Protein AF-A0A1F4XLY4-F1 (afdb_monomer)

Sequence (286 aa):
MEGIGTPSGAPQVPETQEEKIAKITTQLKTYAEQHKLRGLEGRIQRGLDPAAMLAVKETRDKLDKVAAILGADMKDVESVTDQLHVGAIWALADKLAAGTDPNIQTWIVAAEVTTFGKEKETDLSDQEFLKDLKRIDSLLTDAVQDPNGFATRARENLITSSKEQFELDDDVPVSGLDSGFLAMAVNGHKAGIVKDKAGLLFVGANELNYESLGLRAEVKEDRGRQVTFYVDEEGNDVVKKLYPGFAIVLNGDLEVAKKLARSGMRKAESDRLFRGVSGASQIKEE

pLDDT: mean 87.51, std 14.43, range [35.88, 98.31]

Organism: NCBI:txid1817815

Mean predicted aligned error: 8.11 Å

Foldseek 3Di:
DDDDDDDDDDPDDDQDLVRVLVVLLVLQVVLCVVLVLPPSSQCLFFPDALSSLCSDPLSVVLLVLLLVVLVHDVVVLNVVVSCVSVPVLLVCLVVLQVLNHSSNLSNLLRRCLRPPPDPDRGTDDSVRRVVSVVSSSVSSVVCSVPVPVSSVVSLVCLQVVLVVQWDADVNATEGQDPCNSNSCSSNSQQKHWYAYPVLKIKIFHNFWDPVLLVFDWDWDDDPNDTWIFTADPVRDGQWTDPDRGIIIGDVNDVVSRVSRRVRRRVVVVVVVVVVVVVVVPPPDDD

Solvent-accessible surface area (backbone atoms only — not comparable to full-atom values): 15455 Å² total; per-residue (Å²): 139,80,84,83,78,77,82,78,78,75,82,77,77,80,80,48,72,68,57,50,51,52,51,48,41,51,32,21,44,54,40,19,64,77,70,69,42,82,71,47,50,55,29,59,33,66,44,55,47,52,62,45,33,62,30,31,64,80,50,25,64,37,49,54,54,29,21,59,73,59,68,24,53,69,71,55,32,48,52,53,40,52,38,50,73,76,63,47,45,36,76,42,5,62,54,51,41,64,53,72,50,35,33,52,31,44,48,41,39,39,47,35,43,48,54,65,89,58,90,71,92,58,82,38,51,72,68,54,29,56,51,49,51,52,52,38,52,49,47,44,49,53,29,55,76,37,41,70,64,39,35,52,50,28,48,52,49,52,52,56,61,19,58,77,40,44,48,74,58,100,81,43,40,38,14,76,39,95,61,20,66,57,28,39,11,40,71,47,35,41,30,28,37,31,39,49,95,88,47,37,34,37,30,39,24,65,42,48,47,67,73,80,71,77,49,51,80,46,80,41,82,54,95,92,40,82,36,46,31,29,20,52,98,89,64,50,71,38,34,40,47,79,49,71,20,33,36,36,28,64,73,46,51,60,66,63,44,47,54,36,22,52,38,9,37,53,49,55,52,52,55,51,53,55,57,55,54,63,69,63,72,79,80,84,89,132

Radius of gyration: 23.01 Å; Cα contacts (8 Å, |Δi|>4): 434; chains: 1; bounding box: 51×54×92 Å

Structure (mmCIF, N/CA/C/O backbone):
data_AF-A0A1F4XLY4-F1
#
_entry.id   AF-A0A1F4XLY4-F1
#
loop_
_atom_site.group_PDB
_atom_site.id
_atom_site.type_symbol
_atom_site.label_atom_id
_atom_site.label_alt_id
_atom_site.label_comp_id
_atom_site.label_asym_id
_atom_site.label_entity_id
_atom_site.label_seq_id
_atom_site.pdbx_PDB_ins_code
_atom_site.Cartn_x
_atom_site.Cartn_y
_atom_site.Cartn_z
_atom_site.occupancy
_atom_site.B_iso_or_equiv
_atom_site.auth_seq_id
_atom_site.auth_comp_id
_atom_site.auth_asym_id
_atom_site.auth_atom_id
_atom_site.pdbx_PDB_model_num
ATOM 1 N N . MET A 1 1 ? 18.971 11.433 -61.490 1.00 40.38 1 MET A N 1
ATOM 2 C CA . MET A 1 1 ? 19.276 10.896 -60.149 1.00 40.38 1 MET A CA 1
ATOM 3 C C . MET A 1 1 ? 19.590 12.088 -59.271 1.00 40.38 1 MET A C 1
ATOM 5 O O . MET A 1 1 ? 20.705 12.584 -59.313 1.00 40.38 1 MET A O 1
ATOM 9 N N . GLU A 1 2 ? 18.581 12.610 -58.583 1.00 37.62 2 GLU A N 1
ATOM 10 C CA . GLU A 1 2 ? 18.752 13.685 -57.605 1.00 37.62 2 GLU A CA 1
ATOM 11 C C . GLU A 1 2 ? 18.825 13.041 -56.221 1.00 37.62 2 GLU A C 1
ATOM 13 O O . GLU A 1 2 ? 17.978 12.222 -55.860 1.00 37.62 2 GLU A O 1
ATOM 18 N N . GLY A 1 3 ? 19.905 13.335 -55.498 1.00 39.12 3 GLY A N 1
ATOM 19 C CA . GLY A 1 3 ? 20.155 12.814 -54.163 1.00 39.12 3 GLY A CA 1
ATOM 20 C C . GLY A 1 3 ? 19.229 13.476 -53.153 1.00 39.12 3 GLY A C 1
ATOM 21 O O . GLY A 1 3 ? 19.262 14.690 -52.969 1.00 39.12 3 GLY A O 1
ATOM 22 N N . ILE A 1 4 ? 18.418 12.662 -52.485 1.00 43.16 4 ILE A N 1
ATOM 23 C CA . ILE A 1 4 ? 17.601 13.075 -51.348 1.00 43.16 4 ILE A CA 1
ATOM 24 C C . ILE A 1 4 ? 18.539 13.183 -50.142 1.00 43.16 4 ILE A C 1
ATOM 26 O O . ILE A 1 4 ? 18.936 12.177 -49.557 1.00 43.16 4 ILE A O 1
ATOM 30 N N . GLY A 1 5 ? 18.933 14.409 -49.800 1.00 42.53 5 GLY A N 1
ATOM 31 C CA . GLY A 1 5 ? 19.603 14.706 -48.539 1.00 42.53 5 GLY A CA 1
ATOM 32 C C . GLY A 1 5 ? 18.605 14.600 -47.389 1.00 42.53 5 GLY A C 1
ATOM 33 O O . GLY A 1 5 ? 17.659 15.379 -47.304 1.00 42.53 5 GLY A O 1
ATOM 34 N N . THR A 1 6 ? 18.801 13.629 -46.504 1.00 44.88 6 THR A N 1
ATOM 35 C CA . THR A 1 6 ? 18.104 13.547 -45.214 1.00 44.88 6 THR A CA 1
ATOM 36 C C . THR A 1 6 ? 18.464 14.752 -44.337 1.00 44.88 6 THR A C 1
ATOM 38 O O . THR A 1 6 ? 19.653 15.068 -44.229 1.00 44.88 6 THR A O 1
ATOM 41 N N . PRO A 1 7 ? 17.499 15.413 -43.669 1.00 48.94 7 PRO A N 1
ATOM 42 C CA . PRO A 1 7 ? 17.815 16.483 -42.737 1.00 48.94 7 PRO A CA 1
ATOM 43 C C . PRO A 1 7 ? 18.494 15.900 -41.493 1.00 48.94 7 PRO A C 1
ATOM 45 O O . PRO A 1 7 ? 17.959 15.023 -40.815 1.00 48.94 7 PRO A O 1
ATOM 48 N N . SER A 1 8 ? 19.695 16.407 -41.218 1.00 47.75 8 SER A N 1
ATOM 49 C CA . SER A 1 8 ? 20.434 16.207 -39.975 1.00 47.75 8 SER A CA 1
ATOM 50 C C . SER A 1 8 ? 19.557 16.631 -38.796 1.00 47.75 8 SER A C 1
ATOM 52 O O . SER A 1 8 ? 19.205 17.805 -38.681 1.00 47.75 8 SER A O 1
ATOM 54 N N . GLY A 1 9 ? 19.202 15.685 -37.924 1.00 47.66 9 GLY A N 1
ATOM 55 C CA . GLY A 1 9 ? 18.529 15.985 -36.664 1.00 47.66 9 GLY A CA 1
ATOM 56 C C . GLY A 1 9 ? 19.398 16.926 -35.835 1.00 47.66 9 GLY A C 1
ATOM 57 O O . GLY A 1 9 ? 20.565 16.630 -35.577 1.00 47.66 9 GLY A O 1
ATOM 58 N N . ALA A 1 10 ? 18.852 18.083 -35.465 1.00 46.28 10 ALA A N 1
ATOM 59 C CA . ALA A 1 10 ? 19.513 18.989 -34.539 1.00 46.28 10 ALA A CA 1
ATOM 60 C C . ALA A 1 10 ? 19.791 18.249 -33.214 1.00 46.28 10 ALA A C 1
ATOM 62 O O . ALA A 1 10 ? 18.925 17.492 -32.760 1.00 46.28 10 ALA A O 1
ATOM 63 N N . PRO A 1 11 ? 20.967 18.437 -32.587 1.00 50.06 11 PRO A N 1
ATOM 64 C CA . PRO A 1 11 ? 21.234 17.865 -31.275 1.00 50.06 11 PRO A CA 1
ATOM 65 C C . PRO A 1 11 ? 20.190 18.390 -30.284 1.00 50.06 11 PRO A C 1
ATOM 67 O O . PRO A 1 11 ? 20.048 19.600 -30.107 1.00 50.06 11 PRO A O 1
ATOM 70 N N . GLN A 1 12 ? 19.429 17.481 -29.671 1.00 55.72 12 GLN A N 1
ATOM 71 C CA . GLN A 1 12 ? 18.502 17.837 -28.600 1.00 55.72 12 GLN A CA 1
ATOM 72 C C . GLN A 1 12 ? 19.315 18.409 -27.437 1.00 55.72 12 GLN A C 1
ATOM 74 O O . GLN A 1 12 ? 20.225 17.754 -26.927 1.00 55.72 12 GLN A O 1
ATOM 79 N N . VAL A 1 13 ? 19.007 19.646 -27.048 1.00 64.62 13 VAL A N 1
ATOM 80 C CA . VAL A 1 13 ? 19.558 20.250 -25.833 1.00 64.62 13 VAL A CA 1
ATOM 81 C C . VAL A 1 13 ? 19.139 19.364 -24.650 1.00 64.62 13 VAL A C 1
ATOM 83 O O . VAL A 1 13 ? 17.964 18.994 -24.584 1.00 64.62 13 VAL A O 1
ATOM 86 N N . PRO A 1 14 ? 20.061 18.977 -23.747 1.00 73.88 14 PRO A N 1
ATOM 87 C CA . PRO A 1 14 ? 19.705 18.171 -22.587 1.00 73.88 14 PRO A CA 1
ATOM 88 C C . PRO A 1 14 ? 18.685 18.916 -21.720 1.00 73.88 14 PRO A C 1
ATOM 90 O O . PRO A 1 14 ? 18.897 20.083 -21.399 1.00 73.88 14 PRO A O 1
ATOM 93 N N . GLU A 1 15 ? 17.610 18.231 -21.333 1.00 84.50 15 GLU A N 1
ATOM 94 C CA . GLU A 1 15 ? 16.613 18.740 -20.383 1.00 84.50 15 GLU A CA 1
ATOM 95 C C . GLU A 1 15 ? 17.295 19.136 -19.062 1.00 84.50 15 GLU A C 1
ATOM 97 O O . GLU A 1 15 ? 18.113 18.384 -18.514 1.00 84.50 15 GLU A O 1
ATOM 102 N N . THR A 1 16 ? 16.974 20.322 -18.547 1.00 90.31 16 THR A N 1
ATOM 103 C CA . THR A 1 16 ? 17.463 20.785 -17.243 1.00 90.31 16 THR A CA 1
ATOM 104 C C . THR A 1 16 ? 16.792 20.025 -16.092 1.00 90.31 16 THR A C 1
ATOM 106 O O . THR A 1 16 ? 15.756 19.380 -16.255 1.00 90.31 16 THR A O 1
ATOM 109 N N . GLN A 1 17 ? 17.369 20.093 -14.886 1.00 89.56 17 GLN A N 1
ATOM 110 C CA . GLN A 1 17 ? 16.777 19.449 -13.703 1.00 89.56 17 GLN A CA 1
ATOM 111 C C . GLN A 1 17 ? 15.376 19.994 -13.393 1.00 89.56 17 GLN A C 1
ATOM 113 O O . GLN A 1 17 ? 14.462 19.215 -13.126 1.00 89.56 17 GLN A O 1
ATOM 118 N N . GLU A 1 18 ? 15.207 21.315 -13.476 1.00 90.38 18 GLU A N 1
ATOM 119 C CA . GLU A 1 18 ? 13.932 21.991 -13.224 1.00 90.38 18 GLU A CA 1
ATOM 120 C C . GLU A 1 18 ? 12.868 21.584 -14.250 1.00 90.38 18 GLU A C 1
ATOM 122 O O . GLU A 1 18 ? 11.754 21.228 -13.867 1.00 90.38 18 GLU A O 1
ATOM 127 N N . GLU A 1 19 ? 13.217 21.552 -15.541 1.00 92.50 19 GLU A N 1
ATOM 128 C CA . GLU A 1 19 ? 12.307 21.102 -16.603 1.00 92.50 19 GLU A CA 1
ATOM 129 C C . GLU A 1 19 ? 11.869 19.651 -16.384 1.00 92.50 19 GLU A C 1
ATOM 131 O O . GLU A 1 19 ? 10.676 19.345 -16.463 1.00 92.50 19 GLU A O 1
ATOM 136 N N . LYS A 1 20 ? 12.808 18.772 -16.015 1.00 92.94 20 LYS A N 1
ATOM 137 C CA . LYS A 1 20 ? 12.515 17.364 -15.741 1.00 92.94 20 LYS A CA 1
ATOM 138 C C . LYS A 1 20 ? 11.547 17.191 -14.572 1.00 92.94 20 LYS A C 1
ATOM 140 O O . LYS A 1 20 ? 10.582 16.430 -14.667 1.00 92.94 20 LYS A O 1
ATOM 145 N N . ILE A 1 21 ? 11.780 17.897 -13.468 1.00 93.56 21 ILE A N 1
ATOM 146 C CA . ILE A 1 21 ? 10.914 17.836 -12.283 1.00 93.56 21 ILE A CA 1
ATOM 147 C C . ILE A 1 21 ? 9.536 18.428 -12.591 1.00 93.56 21 ILE A C 1
ATOM 149 O O . ILE A 1 21 ? 8.520 17.835 -12.220 1.00 93.56 21 ILE A O 1
ATOM 153 N N . ALA A 1 22 ? 9.468 19.543 -13.320 1.00 94.19 22 ALA A N 1
ATOM 154 C CA . ALA A 1 22 ? 8.207 20.156 -13.734 1.00 94.19 22 ALA A CA 1
ATOM 155 C C . ALA A 1 22 ? 7.387 19.233 -14.653 1.00 94.19 22 ALA A C 1
ATOM 157 O O . ALA A 1 22 ? 6.167 19.102 -14.486 1.00 94.19 22 ALA A O 1
ATOM 158 N N . LYS A 1 23 ? 8.053 18.536 -15.582 1.00 95.75 23 LYS A N 1
ATOM 159 C CA . LYS A 1 23 ? 7.435 17.534 -16.458 1.00 95.75 23 LYS A CA 1
ATOM 160 C C . LYS A 1 23 ? 6.843 16.378 -15.651 1.00 95.75 23 LYS A C 1
ATOM 162 O O . LYS A 1 23 ? 5.664 16.067 -15.819 1.00 95.75 23 LYS A O 1
ATOM 167 N N . ILE A 1 24 ? 7.620 15.787 -14.741 1.00 96.31 24 ILE A N 1
ATOM 168 C CA . ILE A 1 24 ? 7.157 14.697 -13.866 1.00 96.31 24 ILE A CA 1
ATOM 169 C C . ILE A 1 24 ? 5.994 15.171 -12.989 1.00 96.31 24 ILE A C 1
ATOM 171 O O . ILE A 1 24 ? 4.973 14.499 -12.894 1.00 96.31 24 ILE A O 1
ATOM 175 N N . THR A 1 25 ? 6.095 16.365 -12.403 1.00 95.31 25 THR A N 1
ATOM 176 C CA . THR A 1 25 ? 5.024 16.953 -11.585 1.00 95.31 25 THR A CA 1
ATOM 177 C C . THR A 1 25 ? 3.722 17.087 -12.377 1.00 95.31 25 THR A C 1
ATOM 179 O O . THR A 1 25 ? 2.647 16.776 -11.868 1.00 95.31 25 THR A O 1
ATOM 182 N N . THR A 1 26 ? 3.805 17.521 -13.637 1.00 96.50 26 THR A N 1
ATOM 183 C CA . THR A 1 26 ? 2.645 17.617 -14.537 1.00 96.50 26 THR A CA 1
ATOM 184 C C . THR A 1 26 ? 2.025 16.247 -14.815 1.00 96.50 26 THR A C 1
ATOM 186 O O . THR A 1 26 ? 0.801 16.108 -14.776 1.00 96.50 26 THR A O 1
ATOM 189 N N . GLN A 1 27 ? 2.852 15.225 -15.048 1.00 97.19 27 GLN A N 1
ATOM 190 C CA . GLN A 1 27 ? 2.389 13.849 -15.248 1.00 97.19 27 GLN A CA 1
ATOM 191 C C . GLN A 1 27 ? 1.676 13.307 -14.001 1.00 97.19 27 GLN A C 1
ATOM 193 O O . GLN A 1 27 ? 0.562 12.797 -14.113 1.00 97.19 27 GLN A O 1
ATOM 198 N N . LEU A 1 28 ? 2.257 13.504 -12.811 1.00 96.38 28 LEU A N 1
ATOM 199 C CA . LEU A 1 28 ? 1.658 13.095 -11.536 1.00 96.38 28 LEU A CA 1
ATOM 200 C C . LEU A 1 28 ? 0.296 13.757 -11.309 1.00 96.38 28 LEU A C 1
ATOM 202 O O . LEU A 1 28 ? -0.660 13.069 -10.966 1.00 96.38 28 LEU A O 1
ATOM 206 N N . LYS A 1 29 ? 0.183 15.070 -11.548 1.00 95.69 29 LYS A N 1
ATOM 207 C CA . LYS A 1 29 ? -1.090 15.801 -11.427 1.00 95.69 29 LYS A CA 1
ATOM 208 C C . LYS A 1 29 ? -2.146 15.285 -12.401 1.00 95.69 29 LYS A C 1
ATOM 210 O O . LYS A 1 29 ? -3.280 15.047 -12.003 1.00 95.69 29 LYS A O 1
ATOM 215 N N . THR A 1 30 ? -1.761 15.063 -13.656 1.00 95.94 30 THR A N 1
ATOM 216 C CA . THR A 1 30 ? -2.681 14.565 -14.690 1.00 95.94 30 THR A CA 1
ATOM 217 C C . THR A 1 30 ? -3.222 13.183 -14.322 1.00 95.94 30 THR A C 1
ATOM 219 O O . THR A 1 30 ? -4.431 12.960 -14.364 1.00 95.94 30 THR A O 1
ATOM 222 N N . TYR A 1 31 ? -2.344 12.269 -13.901 1.00 95.50 31 TYR A N 1
ATOM 223 C CA . TYR A 1 31 ? -2.744 10.932 -13.460 1.00 95.50 31 TYR A CA 1
ATOM 224 C C . TYR A 1 31 ? -3.614 10.994 -12.194 1.00 95.50 31 TYR A C 1
ATOM 226 O O . TYR A 1 31 ? -4.658 10.349 -12.123 1.00 95.50 31 TYR A O 1
ATOM 234 N N . ALA A 1 32 ? -3.241 11.827 -11.217 1.00 93.69 32 ALA A N 1
ATOM 235 C CA . ALA A 1 32 ? -4.012 12.048 -9.995 1.00 93.69 32 ALA A CA 1
ATOM 236 C C . ALA A 1 32 ? -5.448 12.510 -10.272 1.00 93.69 32 ALA A C 1
ATOM 238 O O . ALA A 1 32 ? -6.384 12.033 -9.629 1.00 93.69 32 ALA A O 1
ATOM 239 N N . GLU A 1 33 ? -5.638 13.419 -11.228 1.00 93.69 33 GLU A N 1
ATOM 240 C CA . GLU A 1 33 ? -6.959 13.902 -11.635 1.00 93.69 33 GLU A CA 1
ATOM 241 C C . GLU A 1 33 ? -7.783 12.803 -12.317 1.00 93.69 33 GLU A C 1
ATOM 243 O O . GLU A 1 33 ? -8.956 12.618 -11.985 1.00 93.69 33 GLU A O 1
ATOM 248 N N . GLN A 1 34 ? -7.165 12.036 -13.219 1.00 93.88 34 GLN A N 1
ATOM 249 C CA . GLN A 1 34 ? -7.818 10.947 -13.954 1.00 93.88 34 GLN A CA 1
ATOM 250 C C . GLN A 1 34 ? -8.257 9.799 -13.031 1.00 93.88 34 GLN A C 1
ATOM 252 O O . GLN A 1 34 ? -9.384 9.313 -13.145 1.00 93.88 34 GLN A O 1
ATOM 257 N N . HIS A 1 35 ? -7.402 9.419 -12.079 1.00 92.19 35 HIS A N 1
ATOM 258 C CA . HIS A 1 35 ? -7.609 8.283 -11.171 1.00 92.19 35 HIS A CA 1
ATOM 259 C C . HIS A 1 35 ? -8.164 8.690 -9.792 1.00 92.19 35 HIS A C 1
ATOM 261 O O . HIS A 1 35 ? -8.405 7.847 -8.931 1.00 92.19 35 HIS A O 1
ATOM 267 N N . LYS A 1 36 ? -8.416 9.988 -9.569 1.00 90.38 36 LYS A N 1
ATOM 268 C CA . LYS A 1 36 ? -8.892 10.566 -8.294 1.00 90.38 36 LYS A CA 1
ATOM 269 C C . LYS A 1 36 ? -7.948 10.308 -7.103 1.00 90.38 36 LYS A C 1
ATOM 271 O O . LYS A 1 36 ? -8.400 10.232 -5.959 1.00 90.38 36 LYS A O 1
ATOM 276 N N . LEU A 1 37 ? -6.640 10.244 -7.353 1.00 88.50 37 LEU A N 1
ATOM 277 C CA . LEU A 1 37 ? -5.591 10.012 -6.351 1.00 88.50 37 LEU A CA 1
ATOM 278 C C . LEU A 1 37 ? -4.999 11.338 -5.851 1.00 88.50 37 LEU A C 1
ATOM 280 O O . LEU A 1 37 ? -3.948 11.789 -6.303 1.00 88.50 37 LEU A O 1
ATOM 284 N N . ARG A 1 38 ? -5.697 12.007 -4.930 1.00 83.75 38 ARG A N 1
ATOM 285 C CA . ARG A 1 38 ? -5.261 13.315 -4.406 1.00 83.75 38 ARG A CA 1
ATOM 286 C C . ARG A 1 38 ? -3.901 13.225 -3.701 1.00 83.75 38 ARG A C 1
ATOM 288 O O . ARG A 1 38 ? -3.707 12.347 -2.866 1.00 83.75 38 ARG A O 1
ATOM 295 N N . GLY A 1 39 ? -3.019 14.195 -3.951 1.00 83.56 39 GLY A N 1
ATOM 296 C CA . GLY A 1 39 ? -1.728 14.317 -3.268 1.00 83.56 39 GLY A CA 1
ATOM 297 C C . GLY A 1 39 ? -0.592 13.509 -3.900 1.00 83.56 39 GLY A C 1
ATOM 298 O O . GLY A 1 39 ? 0.517 13.508 -3.361 1.00 83.56 39 GLY A O 1
ATOM 299 N N . LEU A 1 40 ? -0.830 12.842 -5.037 1.00 90.06 40 LEU A N 1
ATOM 300 C CA . LEU A 1 40 ? 0.195 12.083 -5.758 1.00 90.06 40 LEU A CA 1
ATOM 301 C C . LEU A 1 40 ? 1.355 12.975 -6.235 1.00 90.06 40 LEU A C 1
ATOM 303 O O . LEU A 1 40 ? 2.491 12.523 -6.327 1.00 90.06 40 LEU A O 1
ATOM 307 N N . GLU A 1 41 ? 1.113 14.264 -6.473 1.00 87.38 41 GLU A N 1
ATOM 308 C CA . GLU A 1 41 ? 2.147 15.245 -6.807 1.00 87.38 41 GLU A CA 1
ATOM 309 C C . GLU A 1 41 ? 3.223 15.386 -5.716 1.00 87.38 41 GLU A C 1
ATOM 311 O O . GLU A 1 41 ? 4.376 15.691 -6.021 1.00 87.38 41 GLU A O 1
ATOM 316 N N . GLY A 1 42 ? 2.890 15.076 -4.456 1.00 87.56 42 GLY A N 1
ATOM 317 C CA . GLY A 1 42 ? 3.843 15.049 -3.343 1.00 87.56 42 GLY A CA 1
ATOM 318 C C . GLY A 1 42 ? 4.921 13.965 -3.475 1.00 87.56 42 GLY A C 1
ATOM 319 O O . GLY A 1 42 ? 5.889 13.956 -2.715 1.00 87.56 42 GLY A O 1
ATOM 320 N N . ARG A 1 43 ? 4.805 13.056 -4.452 1.00 89.31 43 ARG A N 1
ATOM 321 C CA . ARG A 1 43 ? 5.791 11.994 -4.709 1.00 89.31 43 ARG A CA 1
ATOM 322 C C . ARG A 1 43 ? 7.119 12.506 -5.261 1.00 89.31 43 ARG A C 1
ATOM 324 O O . ARG A 1 43 ? 8.119 11.813 -5.112 1.00 89.31 43 ARG A O 1
ATOM 331 N N . ILE A 1 44 ? 7.181 13.746 -5.750 1.00 89.44 44 ILE A N 1
ATOM 332 C CA . ILE A 1 44 ? 8.463 14.432 -5.992 1.00 89.44 44 ILE A CA 1
ATOM 333 C C . ILE A 1 44 ? 9.302 14.512 -4.709 1.00 89.44 44 ILE A C 1
ATOM 335 O O . ILE A 1 44 ? 10.511 14.320 -4.746 1.00 89.44 44 ILE A O 1
ATOM 339 N N . GLN A 1 45 ? 8.663 14.727 -3.557 1.00 86.94 45 GLN A N 1
ATOM 340 C CA . GLN A 1 45 ? 9.358 14.837 -2.273 1.00 86.94 45 GLN A CA 1
ATOM 341 C C . GLN A 1 45 ? 9.535 13.485 -1.580 1.00 86.94 45 GLN A C 1
ATOM 343 O O . GLN A 1 45 ? 10.371 13.371 -0.701 1.00 86.94 45 GLN A O 1
ATOM 348 N N . ARG A 1 46 ? 8.780 12.442 -1.942 1.00 83.75 46 ARG A N 1
ATOM 349 C CA . ARG A 1 46 ? 8.796 11.149 -1.219 1.00 83.75 46 ARG A CA 1
ATOM 350 C C . ARG A 1 46 ? 9.380 9.974 -2.009 1.00 83.75 46 ARG A C 1
ATOM 352 O O . ARG A 1 46 ? 9.501 8.873 -1.465 1.00 83.75 46 ARG A O 1
ATOM 359 N N . GLY A 1 47 ? 9.740 10.208 -3.269 1.00 87.50 47 GLY A N 1
ATOM 360 C CA . GLY A 1 47 ? 10.071 9.162 -4.235 1.00 87.50 47 GLY A CA 1
ATOM 361 C C . GLY A 1 47 ? 8.815 8.565 -4.875 1.00 87.50 47 GLY A C 1
ATOM 362 O O . GLY A 1 47 ? 7.693 8.759 -4.393 1.00 87.50 47 GLY A O 1
ATOM 363 N N . LEU A 1 48 ? 9.000 7.848 -5.987 1.00 92.19 48 LEU A N 1
ATOM 364 C CA . LEU A 1 48 ? 7.882 7.261 -6.729 1.00 92.19 48 LEU A CA 1
ATOM 365 C C . LEU A 1 48 ? 7.411 5.964 -6.053 1.00 92.19 48 LEU A C 1
ATOM 367 O O . LEU A 1 48 ? 8.154 4.986 -5.959 1.00 92.19 48 LEU A O 1
ATOM 371 N N . ASP A 1 49 ? 6.160 5.959 -5.595 1.00 91.56 49 ASP A N 1
ATOM 372 C CA . ASP A 1 49 ? 5.426 4.741 -5.246 1.00 91.56 49 ASP A CA 1
ATOM 373 C C . ASP A 1 49 ? 4.861 4.081 -6.525 1.00 91.56 49 ASP A C 1
ATOM 375 O O . ASP A 1 49 ? 4.983 4.660 -7.611 1.00 91.56 49 ASP A O 1
ATOM 379 N N . PRO A 1 50 ? 4.224 2.896 -6.448 1.00 94.56 50 PRO A N 1
ATOM 380 C CA . PRO A 1 50 ? 3.667 2.244 -7.634 1.00 94.56 50 PRO A CA 1
ATOM 381 C C . PRO A 1 50 ? 2.714 3.136 -8.447 1.00 94.56 50 PRO A C 1
ATOM 383 O O . PRO A 1 50 ? 2.814 3.174 -9.671 1.00 94.56 50 PRO A O 1
ATOM 386 N N . ALA A 1 51 ? 1.850 3.923 -7.791 1.00 95.38 51 ALA A N 1
ATOM 387 C CA . ALA A 1 51 ? 0.948 4.856 -8.473 1.00 95.38 51 ALA A CA 1
ATOM 388 C C . ALA A 1 51 ? 1.718 5.944 -9.241 1.00 95.38 51 ALA A C 1
ATOM 390 O O . ALA A 1 51 ? 1.423 6.229 -10.400 1.00 95.38 51 ALA A O 1
ATOM 391 N N . ALA A 1 52 ? 2.751 6.521 -8.627 1.00 95.50 52 ALA A N 1
ATOM 392 C CA . ALA A 1 52 ? 3.590 7.521 -9.270 1.00 95.50 52 ALA A CA 1
ATOM 393 C C . ALA A 1 52 ? 4.435 6.941 -10.416 1.00 95.50 52 ALA A C 1
ATOM 395 O O . ALA A 1 52 ? 4.640 7.622 -11.419 1.00 95.50 52 ALA A O 1
ATOM 396 N N . MET A 1 53 ? 4.886 5.685 -10.320 1.00 97.25 53 MET A N 1
ATOM 397 C CA . MET A 1 53 ? 5.576 5.016 -11.430 1.00 97.25 53 MET A CA 1
ATOM 398 C C . MET A 1 53 ? 4.656 4.764 -12.630 1.00 97.25 53 MET A C 1
ATOM 400 O O . MET A 1 53 ? 5.121 4.837 -13.766 1.00 97.25 53 MET A O 1
ATOM 404 N N . LEU A 1 54 ? 3.367 4.494 -12.407 1.00 97.19 54 LEU A N 1
ATOM 405 C CA . LEU A 1 54 ? 2.383 4.374 -13.490 1.00 97.19 54 LEU A CA 1
ATOM 406 C C . LEU A 1 54 ? 2.026 5.728 -14.118 1.00 97.19 54 LEU A C 1
ATOM 408 O O . LEU A 1 54 ? 1.699 5.789 -15.306 1.00 97.19 54 LEU A O 1
ATOM 412 N N . ALA A 1 55 ? 2.112 6.809 -13.340 1.00 97.06 55 ALA A N 1
ATOM 413 C CA . ALA A 1 55 ? 1.889 8.170 -13.818 1.00 97.06 55 ALA A CA 1
ATOM 414 C C . ALA A 1 55 ? 3.044 8.693 -14.688 1.00 97.06 55 ALA A C 1
ATOM 416 O O . ALA A 1 55 ? 2.816 9.414 -15.661 1.00 97.06 55 ALA A O 1
ATOM 417 N N . VAL A 1 56 ? 4.287 8.352 -14.336 1.00 97.12 56 VAL A N 1
ATOM 418 C CA . VAL A 1 56 ? 5.482 8.821 -15.046 1.00 97.12 56 VAL A CA 1
ATOM 419 C C . VAL A 1 56 ? 5.734 7.965 -16.280 1.00 97.12 56 VAL A C 1
ATOM 421 O O . VAL A 1 56 ? 5.922 6.754 -16.187 1.00 97.12 56 VAL A O 1
ATOM 424 N N . LYS A 1 57 ? 5.763 8.600 -17.456 1.00 96.12 57 LYS A N 1
ATOM 425 C CA . LYS A 1 57 ? 5.806 7.890 -18.745 1.00 96.12 57 LYS A CA 1
ATOM 426 C C . LYS A 1 57 ? 6.999 6.932 -18.841 1.00 96.12 57 LYS A C 1
ATOM 428 O O . LYS A 1 57 ? 6.845 5.789 -19.248 1.00 96.12 57 LYS A O 1
ATOM 433 N N . GLU A 1 58 ? 8.185 7.392 -18.460 1.00 95.25 58 GLU A N 1
ATOM 434 C CA . GLU A 1 58 ? 9.427 6.629 -18.585 1.00 95.25 58 GLU A CA 1
ATOM 435 C C . GLU A 1 58 ? 9.422 5.346 -17.734 1.00 95.25 58 GLU A C 1
ATOM 437 O O . GLU A 1 58 ? 9.926 4.309 -18.170 1.00 95.25 58 GLU A O 1
ATOM 442 N N . THR A 1 59 ? 8.835 5.394 -16.536 1.00 97.50 59 THR A N 1
ATOM 443 C CA . THR A 1 59 ? 8.689 4.224 -15.660 1.00 97.50 59 THR A CA 1
ATOM 444 C C . THR A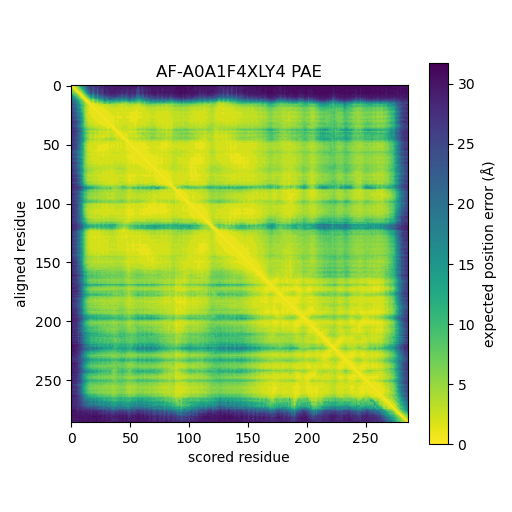 1 59 ? 7.516 3.345 -16.090 1.00 97.50 59 THR A C 1
ATOM 446 O O . THR A 1 59 ? 7.653 2.121 -16.097 1.00 97.50 59 THR A O 1
ATOM 449 N N . ARG A 1 60 ? 6.407 3.946 -16.542 1.00 97.75 60 ARG A N 1
ATOM 450 C CA . ARG A 1 60 ? 5.248 3.239 -17.098 1.00 97.75 60 ARG A CA 1
ATOM 451 C C . ARG A 1 60 ? 5.629 2.389 -18.306 1.00 97.75 60 ARG A C 1
ATOM 453 O O . ARG A 1 60 ? 5.342 1.202 -18.307 1.00 97.75 60 ARG A O 1
ATOM 460 N N . ASP A 1 61 ? 6.365 2.947 -19.268 1.00 97.94 61 ASP A N 1
ATOM 461 C CA . ASP A 1 61 ? 6.798 2.234 -20.479 1.00 97.94 61 ASP A CA 1
ATOM 462 C C . ASP A 1 61 ? 7.624 0.967 -20.149 1.00 97.94 61 ASP A C 1
ATOM 464 O O . ASP A 1 61 ? 7.681 0.020 -20.940 1.00 97.94 61 ASP A O 1
ATOM 468 N N . LYS A 1 62 ? 8.302 0.931 -18.991 1.00 98.31 62 LYS A N 1
ATOM 469 C CA . LYS A 1 62 ? 9.024 -0.257 -18.503 1.00 98.31 62 LYS A CA 1
ATOM 470 C C . LYS A 1 62 ? 8.098 -1.235 -17.786 1.00 98.31 62 LYS A C 1
ATOM 472 O O . LYS A 1 62 ? 8.199 -2.435 -18.035 1.00 98.31 62 LYS A O 1
ATOM 477 N N . LEU A 1 63 ? 7.184 -0.741 -16.951 1.00 97.88 63 LEU A N 1
ATOM 478 C CA . LEU A 1 63 ? 6.167 -1.573 -16.305 1.00 97.88 63 LEU A CA 1
ATOM 479 C C . LEU A 1 63 ? 5.238 -2.240 -17.328 1.00 97.88 63 LEU A C 1
ATOM 481 O O . LEU A 1 63 ? 4.952 -3.420 -17.168 1.00 97.88 63 LEU A O 1
ATOM 485 N N . ASP A 1 64 ? 4.882 -1.562 -18.422 1.00 98.00 64 ASP A N 1
ATOM 486 C CA . ASP A 1 64 ? 4.105 -2.129 -19.533 1.00 98.00 64 ASP A CA 1
ATOM 487 C C . ASP A 1 64 ? 4.805 -3.359 -20.141 1.00 98.00 64 ASP A C 1
ATOM 489 O O . ASP A 1 64 ? 4.172 -4.372 -20.442 1.00 98.00 64 ASP A O 1
ATOM 493 N N . LYS A 1 65 ? 6.137 -3.311 -20.288 1.00 98.00 65 LYS A N 1
ATOM 494 C CA . LYS A 1 65 ? 6.931 -4.444 -20.799 1.00 98.00 65 LYS A CA 1
ATOM 495 C C . LYS A 1 65 ? 6.970 -5.605 -19.812 1.00 98.00 65 LYS A C 1
ATOM 497 O O . LYS A 1 65 ? 6.844 -6.755 -20.227 1.00 98.00 65 LYS A O 1
ATOM 502 N N . VAL A 1 66 ? 7.141 -5.307 -18.523 1.00 97.94 66 VAL A N 1
ATOM 503 C CA . VAL A 1 66 ? 7.092 -6.317 -17.456 1.00 97.94 66 VAL A CA 1
ATOM 504 C C . VAL A 1 66 ? 5.713 -6.979 -17.433 1.00 97.94 66 VAL A C 1
ATOM 506 O O . VAL A 1 66 ? 5.626 -8.203 -17.484 1.00 97.94 66 VAL A O 1
ATOM 509 N N . ALA A 1 67 ? 4.640 -6.186 -17.434 1.00 97.69 67 ALA A N 1
ATOM 510 C CA . ALA A 1 67 ? 3.257 -6.649 -17.439 1.00 97.69 67 ALA A CA 1
ATOM 511 C C . ALA A 1 67 ? 2.956 -7.564 -18.628 1.00 97.69 67 ALA A C 1
ATOM 513 O O . ALA A 1 67 ? 2.438 -8.663 -18.438 1.00 97.69 67 ALA A O 1
ATOM 514 N N . ALA A 1 68 ? 3.358 -7.164 -19.838 1.00 97.44 68 ALA A N 1
ATOM 515 C CA . ALA A 1 68 ? 3.152 -7.961 -21.042 1.00 97.44 68 ALA A CA 1
ATOM 516 C C . ALA A 1 68 ? 3.796 -9.356 -20.950 1.00 97.44 68 ALA A C 1
ATOM 518 O O . ALA A 1 68 ? 3.215 -10.333 -21.418 1.00 97.44 68 ALA A O 1
ATOM 519 N N . ILE A 1 69 ? 4.976 -9.466 -20.330 1.00 96.56 69 ILE A N 1
ATOM 520 C CA . ILE A 1 69 ? 5.686 -10.746 -20.169 1.00 96.56 69 ILE A CA 1
ATOM 521 C C . ILE A 1 69 ? 5.078 -11.589 -19.043 1.00 96.56 69 ILE A C 1
ATOM 523 O O . ILE A 1 69 ? 4.978 -12.807 -19.186 1.00 96.56 69 ILE A O 1
ATOM 527 N N . LEU A 1 70 ? 4.648 -10.956 -17.948 1.00 96.81 70 LEU A N 1
ATOM 528 C CA . LEU A 1 70 ? 3.960 -11.633 -16.844 1.00 96.81 70 LEU A CA 1
ATOM 529 C C . LEU A 1 70 ? 2.515 -12.036 -17.197 1.00 96.81 70 LEU A C 1
ATOM 531 O O . LEU A 1 70 ? 1.902 -12.809 -16.467 1.00 96.81 70 LEU A O 1
ATOM 535 N N . GLY A 1 71 ? 1.974 -11.544 -18.317 1.00 97.00 71 GLY A N 1
ATOM 536 C CA . GLY A 1 71 ? 0.603 -11.814 -18.753 1.00 97.00 71 GLY A CA 1
ATOM 537 C C . GLY A 1 71 ? -0.451 -10.967 -18.032 1.00 97.00 71 GLY A C 1
ATOM 538 O O . GLY A 1 71 ? -1.587 -11.411 -17.883 1.00 97.00 71 GLY A O 1
ATOM 539 N N . ALA A 1 72 ? -0.074 -9.779 -17.560 1.00 97.50 72 ALA A N 1
ATOM 540 C CA . ALA A 1 72 ? -0.954 -8.825 -16.891 1.00 97.50 72 ALA A CA 1
ATOM 541 C C . ALA A 1 72 ? -1.624 -7.857 -17.885 1.00 97.50 72 ALA A C 1
ATOM 543 O O . ALA A 1 72 ? -1.026 -7.477 -18.895 1.00 97.50 72 ALA A O 1
ATOM 544 N N . ASP A 1 73 ? -2.846 -7.417 -17.570 1.00 96.94 73 ASP A N 1
ATOM 545 C CA . ASP A 1 73 ? -3.495 -6.286 -18.243 1.00 96.94 73 ASP A CA 1
ATOM 546 C C . ASP A 1 73 ? -3.172 -5.008 -17.466 1.00 96.94 73 ASP A C 1
ATOM 548 O O . ASP A 1 73 ? -3.486 -4.879 -16.282 1.00 96.94 73 ASP A O 1
ATOM 552 N N . MET A 1 74 ? -2.566 -4.030 -18.136 1.00 96.31 74 MET A N 1
ATOM 553 C CA . MET A 1 74 ? -2.192 -2.767 -17.504 1.00 96.31 74 MET A CA 1
ATOM 554 C C . MET A 1 74 ? -3.374 -2.003 -16.907 1.00 96.31 74 MET A C 1
ATOM 556 O O . MET A 1 74 ? -3.190 -1.332 -15.896 1.00 96.31 74 MET A O 1
ATOM 560 N N . LYS A 1 75 ? -4.589 -2.134 -17.453 1.00 96.06 75 LYS A N 1
ATOM 561 C CA . LYS A 1 75 ? -5.780 -1.518 -16.842 1.00 96.06 75 LYS A CA 1
ATOM 562 C C . LYS A 1 75 ? -6.126 -2.149 -15.497 1.00 96.06 75 LYS A C 1
ATOM 564 O O . LYS A 1 75 ? -6.555 -1.455 -14.574 1.00 96.06 75 LYS A O 1
ATOM 569 N N . ASP A 1 76 ? -5.923 -3.455 -15.369 1.00 96.25 76 ASP A N 1
ATOM 570 C CA . ASP A 1 76 ? -6.148 -4.161 -14.112 1.00 96.25 76 ASP A CA 1
ATOM 571 C C . ASP A 1 76 ? -5.027 -3.868 -13.107 1.00 96.25 76 ASP A C 1
ATOM 573 O O . ASP A 1 76 ? -5.300 -3.721 -11.915 1.00 96.25 76 ASP A O 1
ATOM 577 N N . VAL A 1 77 ? -3.781 -3.710 -13.570 1.00 96.62 77 VAL A N 1
ATOM 578 C CA . VAL A 1 77 ? -2.654 -3.249 -12.735 1.00 96.62 77 VAL A CA 1
ATOM 579 C C . VAL A 1 77 ? -2.919 -1.844 -12.186 1.00 96.62 77 VAL A C 1
ATOM 581 O O . VAL A 1 77 ? -2.727 -1.609 -10.990 1.00 96.62 77 VAL A O 1
ATOM 584 N N . GLU A 1 78 ? -3.402 -0.919 -13.017 1.00 95.94 78 GLU A N 1
ATOM 585 C CA . GLU A 1 78 ? -3.846 0.412 -12.579 1.00 95.94 78 GLU A CA 1
ATOM 586 C C . GLU A 1 78 ? -4.972 0.302 -11.550 1.00 95.94 78 GLU A C 1
ATOM 588 O O . GLU A 1 78 ? -4.876 0.885 -10.474 1.00 95.94 78 GLU A O 1
ATOM 593 N N . SER A 1 79 ? -5.994 -0.518 -11.815 1.00 94.06 79 SER A N 1
ATOM 594 C CA . SER A 1 79 ? -7.110 -0.716 -10.885 1.00 94.06 79 SER A CA 1
ATOM 595 C C . SER A 1 79 ? -6.661 -1.254 -9.523 1.00 94.06 79 SER A C 1
ATOM 597 O O . SER A 1 79 ? -7.137 -0.788 -8.485 1.00 94.06 79 SER A O 1
ATOM 599 N N . VAL A 1 80 ? -5.742 -2.224 -9.502 1.00 93.94 80 VAL A N 1
ATOM 600 C CA . VAL A 1 80 ? -5.125 -2.740 -8.270 1.00 93.94 80 VAL A CA 1
ATOM 601 C C . VAL A 1 80 ? -4.350 -1.632 -7.561 1.00 93.94 80 VAL A C 1
ATOM 603 O O . VAL A 1 80 ? -4.485 -1.463 -6.349 1.00 93.94 80 VAL A O 1
ATOM 606 N N . THR A 1 81 ? -3.568 -0.855 -8.308 1.00 94.06 81 THR A N 1
ATOM 607 C CA . THR A 1 81 ? -2.751 0.231 -7.761 1.00 94.06 81 THR A CA 1
ATOM 608 C C . THR A 1 81 ? -3.612 1.315 -7.126 1.00 94.06 81 THR A C 1
ATOM 610 O O . THR A 1 81 ? -3.347 1.705 -5.991 1.00 94.06 81 THR A O 1
ATOM 613 N N . ASP A 1 82 ? -4.673 1.746 -7.805 1.00 90.62 82 ASP A N 1
ATOM 614 C CA . ASP A 1 82 ? -5.613 2.750 -7.311 1.00 90.62 82 ASP A CA 1
ATOM 615 C C . ASP A 1 82 ? -6.293 2.266 -6.027 1.00 90.62 82 ASP A C 1
ATOM 617 O O . ASP A 1 82 ? -6.325 2.987 -5.029 1.00 90.62 82 ASP A O 1
ATOM 621 N N . GLN A 1 83 ? -6.779 1.018 -6.022 1.00 88.62 83 GLN A N 1
ATOM 622 C CA . GLN A 1 83 ? -7.394 0.387 -4.851 1.00 88.62 83 GLN A CA 1
ATOM 623 C C . GLN A 1 83 ? -6.441 0.360 -3.651 1.00 88.62 83 GLN A C 1
ATOM 625 O O . GLN A 1 83 ? -6.834 0.727 -2.540 1.00 88.62 83 GLN A O 1
ATOM 630 N N . LEU A 1 84 ? -5.187 -0.045 -3.858 1.00 88.31 84 LEU A N 1
ATOM 631 C CA . LEU A 1 84 ? -4.180 -0.082 -2.797 1.00 88.31 84 LEU A CA 1
ATOM 632 C C . LEU A 1 84 ? -3.791 1.325 -2.328 1.00 88.31 84 LEU A C 1
ATOM 634 O O . LEU A 1 84 ? -3.643 1.536 -1.125 1.00 88.31 84 LEU A O 1
ATOM 638 N N . HIS A 1 85 ? -3.707 2.297 -3.239 1.00 83.62 85 HIS A N 1
ATOM 639 C CA . HIS A 1 85 ? -3.387 3.687 -2.915 1.00 83.62 85 HIS A CA 1
ATOM 640 C C . HIS A 1 85 ? -4.464 4.342 -2.036 1.00 83.62 85 HIS A C 1
ATOM 642 O O . HIS A 1 85 ? -4.138 5.090 -1.116 1.00 83.62 85 HIS A O 1
ATOM 648 N N . VAL A 1 86 ? -5.747 4.035 -2.270 1.00 78.00 86 VAL A N 1
ATOM 649 C CA . VAL A 1 86 ? -6.867 4.584 -1.479 1.00 78.00 86 VAL A CA 1
ATOM 650 C C . VAL A 1 86 ? -7.243 3.737 -0.255 1.00 78.00 86 VAL A C 1
ATOM 652 O O . VAL A 1 86 ? -8.228 4.036 0.420 1.00 78.00 86 VAL A O 1
ATOM 655 N N . GLY A 1 87 ? -6.459 2.703 0.068 1.00 73.44 87 GLY A N 1
ATOM 656 C CA . GLY A 1 87 ? -6.581 1.959 1.324 1.00 73.44 87 GLY A CA 1
ATOM 657 C C . GLY A 1 87 ? -7.463 0.707 1.283 1.00 73.44 87 GLY A C 1
ATOM 658 O O . GLY A 1 87 ? -7.784 0.167 2.341 1.00 73.44 87 GLY A O 1
ATOM 659 N N . ALA A 1 88 ? -7.806 0.172 0.105 1.00 78.19 88 ALA A N 1
ATOM 660 C CA . ALA A 1 88 ? -8.534 -1.100 -0.043 1.00 78.19 88 ALA A CA 1
ATOM 661 C C . ALA A 1 88 ? -7.648 -2.348 0.193 1.00 78.19 88 ALA A C 1
ATOM 663 O O . ALA A 1 88 ? -7.884 -3.428 -0.351 1.00 78.19 88 ALA A O 1
ATOM 664 N N . ILE A 1 89 ? -6.616 -2.211 1.025 1.00 88.44 89 ILE A N 1
ATOM 665 C CA . ILE A 1 89 ? -5.556 -3.201 1.229 1.00 88.44 89 ILE A CA 1
ATOM 666 C C . ILE A 1 89 ? -6.080 -4.551 1.731 1.00 88.44 89 ILE A C 1
ATOM 668 O O . ILE A 1 89 ? -5.654 -5.611 1.277 1.00 88.44 89 ILE A O 1
ATOM 672 N N . TRP A 1 90 ? -7.091 -4.518 2.595 1.00 91.44 90 TRP A N 1
ATOM 673 C CA . TRP A 1 90 ? -7.687 -5.706 3.203 1.00 91.44 90 TRP A CA 1
ATOM 674 C C . TRP A 1 90 ? -8.545 -6.518 2.229 1.00 91.44 90 TRP A C 1
ATOM 676 O O . TRP A 1 90 ? -8.574 -7.749 2.308 1.00 91.44 90 TRP A O 1
ATOM 686 N N . ALA A 1 91 ? -9.202 -5.848 1.276 1.00 88.06 91 ALA A N 1
ATOM 687 C CA . ALA A 1 91 ? -9.973 -6.508 0.225 1.00 88.06 91 ALA A CA 1
ATOM 688 C C . ALA A 1 91 ? -9.062 -7.315 -0.716 1.00 88.06 91 ALA A C 1
ATOM 690 O O . ALA A 1 91 ? -9.459 -8.367 -1.219 1.00 88.06 91 ALA A O 1
ATOM 691 N N . LEU A 1 92 ? -7.820 -6.859 -0.901 1.00 90.56 92 LEU A N 1
ATOM 692 C CA . LEU A 1 92 ? -6.825 -7.496 -1.761 1.00 90.56 92 LEU A CA 1
ATOM 693 C C . LEU A 1 92 ? -5.870 -8.439 -1.016 1.00 90.56 92 LEU A C 1
ATOM 695 O O . LEU A 1 92 ? -5.088 -9.121 -1.670 1.00 90.56 92 LEU A O 1
ATOM 699 N N . ALA A 1 93 ? -5.961 -8.562 0.312 1.00 91.94 93 ALA A N 1
ATOM 700 C CA . ALA A 1 93 ? -5.007 -9.332 1.117 1.00 91.94 93 ALA A CA 1
ATOM 701 C C . ALA A 1 93 ? -4.831 -10.803 0.675 1.00 91.94 93 ALA A C 1
ATOM 703 O O . ALA A 1 93 ? -3.714 -11.304 0.689 1.00 91.94 93 ALA A O 1
ATOM 704 N N . ASP A 1 94 ? -5.886 -11.493 0.208 1.00 91.31 94 ASP A N 1
ATOM 705 C CA . ASP A 1 94 ? -5.718 -12.882 -0.282 1.00 91.31 94 ASP A CA 1
ATOM 706 C C . ASP A 1 94 ? -4.910 -12.918 -1.577 1.00 91.31 94 ASP A C 1
ATOM 708 O O . ASP A 1 94 ? -4.051 -13.777 -1.758 1.00 91.31 94 ASP A O 1
ATOM 712 N N . LYS A 1 95 ? -5.182 -11.971 -2.482 1.00 91.75 95 LYS A N 1
ATOM 713 C CA . LYS A 1 95 ? -4.471 -11.862 -3.753 1.00 91.75 95 LYS A CA 1
ATOM 714 C C . LYS A 1 95 ? -3.014 -11.455 -3.534 1.00 91.75 95 LYS A C 1
ATOM 716 O O . LYS A 1 95 ? -2.133 -12.040 -4.157 1.00 91.75 95 LYS A O 1
ATOM 721 N N . LEU A 1 96 ? -2.772 -10.504 -2.628 1.00 91.44 96 LEU A N 1
ATOM 722 C CA . LEU A 1 96 ? -1.435 -10.067 -2.222 1.00 91.44 96 LEU A CA 1
ATOM 723 C C . LEU A 1 96 ? -0.627 -11.227 -1.629 1.00 91.44 96 LEU A C 1
ATOM 725 O O . LEU A 1 96 ? 0.497 -11.463 -2.062 1.00 91.44 96 LEU A O 1
ATOM 729 N N . ALA A 1 97 ? -1.216 -11.994 -0.708 1.00 90.69 97 ALA A N 1
ATOM 730 C CA . ALA A 1 97 ? -0.553 -13.142 -0.093 1.00 90.69 97 ALA A CA 1
ATOM 731 C C . ALA A 1 97 ? -0.303 -14.291 -1.077 1.00 90.69 97 ALA A C 1
ATOM 733 O O . ALA A 1 97 ? 0.765 -14.913 -1.077 1.00 90.69 97 ALA A O 1
ATOM 734 N N . ALA A 1 98 ? -1.276 -14.563 -1.951 1.00 90.31 98 ALA A N 1
ATOM 735 C CA . ALA A 1 98 ? -1.129 -15.570 -2.990 1.00 90.31 98 ALA A CA 1
ATOM 736 C C . ALA A 1 98 ? -0.042 -15.185 -3.997 1.00 90.31 98 ALA A C 1
ATOM 738 O O . ALA A 1 98 ? 0.719 -16.061 -4.395 1.00 90.31 98 ALA A O 1
ATOM 739 N N . GLY A 1 99 ? 0.054 -13.913 -4.401 1.00 86.12 99 GLY A N 1
ATOM 740 C CA . GLY A 1 99 ? 1.129 -13.394 -5.256 1.00 86.12 99 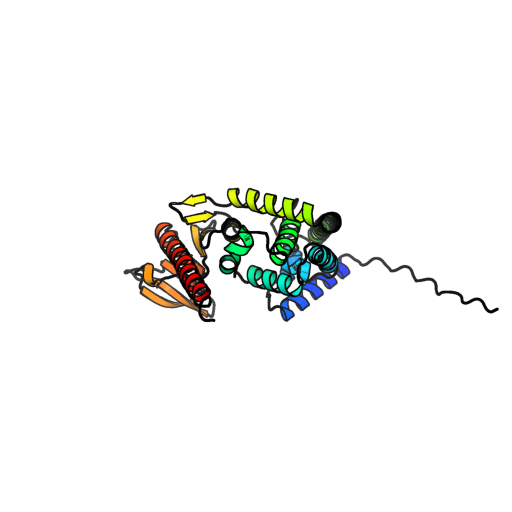GLY A CA 1
ATOM 741 C C . GLY A 1 99 ? 1.299 -14.129 -6.594 1.00 86.12 99 GLY A C 1
ATOM 742 O O . GLY A 1 99 ? 2.404 -14.173 -7.135 1.00 86.12 99 GLY A O 1
ATOM 743 N N . THR A 1 100 ? 0.241 -14.777 -7.089 1.00 88.88 100 THR A N 1
ATOM 744 C CA . THR A 1 100 ? 0.232 -15.551 -8.346 1.00 88.88 100 THR A CA 1
ATOM 745 C C . THR A 1 100 ? -0.604 -14.907 -9.448 1.00 88.88 100 THR A C 1
ATOM 747 O O . THR A 1 100 ? -0.521 -15.335 -10.591 1.00 88.88 100 THR A O 1
ATOM 750 N N . ASP A 1 101 ? -1.444 -13.927 -9.112 1.00 94.06 101 ASP A N 1
ATOM 751 C CA . ASP A 1 101 ? -2.208 -13.140 -10.084 1.00 94.06 101 ASP A CA 1
ATOM 752 C C . ASP A 1 101 ? -1.228 -12.225 -10.849 1.00 94.06 101 ASP A C 1
ATOM 754 O O . ASP A 1 101 ? -0.497 -11.479 -10.188 1.00 94.06 101 ASP A O 1
ATOM 758 N N . PRO A 1 102 ? -1.176 -12.269 -12.195 1.00 96.25 102 PRO A N 1
ATOM 759 C CA . PRO A 1 102 ? -0.234 -11.468 -12.978 1.00 96.25 102 PRO A CA 1
ATOM 760 C C . PRO A 1 102 ? -0.271 -9.973 -12.658 1.00 96.25 102 PRO A C 1
ATOM 762 O O . PRO A 1 102 ? 0.777 -9.342 -12.541 1.00 96.25 102 PRO A O 1
ATOM 765 N N . ASN A 1 103 ? -1.461 -9.408 -12.433 1.00 96.56 103 ASN A N 1
ATOM 766 C CA . ASN A 1 103 ? -1.613 -7.982 -12.153 1.00 96.56 103 ASN A CA 1
ATOM 767 C C . ASN A 1 103 ? -1.015 -7.626 -10.783 1.00 96.56 103 ASN A C 1
ATOM 769 O O . ASN A 1 103 ? -0.362 -6.595 -10.615 1.00 96.56 103 ASN A O 1
ATOM 773 N N . ILE A 1 104 ? -1.183 -8.518 -9.802 1.00 94.94 104 ILE A N 1
ATOM 774 C CA . ILE A 1 104 ? -0.560 -8.393 -8.479 1.00 94.94 104 ILE A CA 1
ATOM 775 C C . ILE A 1 104 ? 0.953 -8.579 -8.571 1.00 94.94 104 ILE A C 1
ATOM 777 O O . ILE A 1 104 ? 1.685 -7.858 -7.903 1.00 94.94 104 ILE A O 1
ATOM 781 N N . GLN A 1 105 ? 1.442 -9.504 -9.398 1.00 95.75 105 GLN A N 1
ATOM 782 C CA . GLN A 1 105 ? 2.879 -9.695 -9.598 1.00 95.75 105 GLN A CA 1
ATOM 783 C C . GLN A 1 105 ? 3.533 -8.451 -10.199 1.00 95.75 105 GLN A C 1
ATOM 785 O O . GLN A 1 105 ? 4.560 -8.006 -9.690 1.00 95.75 105 GLN A O 1
ATOM 790 N N . THR A 1 106 ? 2.919 -7.833 -11.210 1.00 96.94 106 THR A N 1
ATOM 791 C CA . THR A 1 106 ? 3.389 -6.551 -11.752 1.00 96.94 106 THR A CA 1
ATOM 792 C C . THR A 1 106 ? 3.390 -5.456 -10.684 1.00 96.94 106 THR A C 1
ATOM 794 O O . THR A 1 106 ? 4.362 -4.709 -10.575 1.00 96.94 106 THR A O 1
ATOM 797 N N . TRP A 1 107 ? 2.349 -5.382 -9.848 1.00 96.06 107 TRP A N 1
ATOM 798 C CA . TRP A 1 107 ? 2.315 -4.430 -8.736 1.00 96.06 107 TRP A CA 1
ATOM 799 C C . TRP A 1 107 ? 3.421 -4.693 -7.699 1.00 96.06 107 TRP A C 1
ATOM 801 O O . TRP A 1 107 ? 4.072 -3.751 -7.251 1.00 96.06 107 TRP A O 1
ATOM 811 N N . ILE A 1 108 ? 3.690 -5.959 -7.357 1.00 94.44 108 ILE A N 1
ATOM 812 C CA . ILE A 1 108 ? 4.777 -6.357 -6.446 1.00 94.44 108 ILE A CA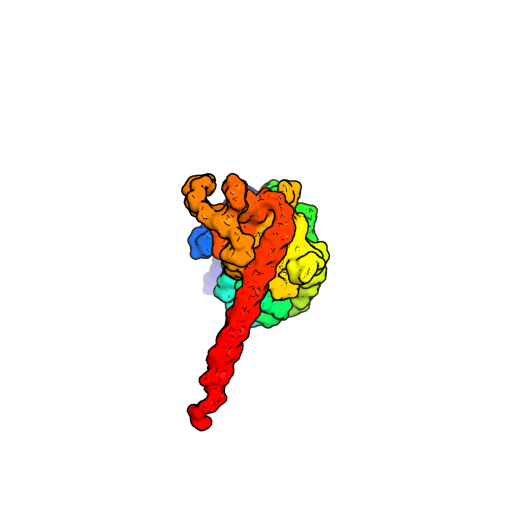 1
ATOM 813 C C . ILE A 1 108 ? 6.140 -5.949 -7.016 1.00 94.44 108 ILE A C 1
ATOM 815 O O . ILE A 1 108 ? 6.979 -5.457 -6.266 1.00 94.44 108 ILE A O 1
ATOM 819 N N . 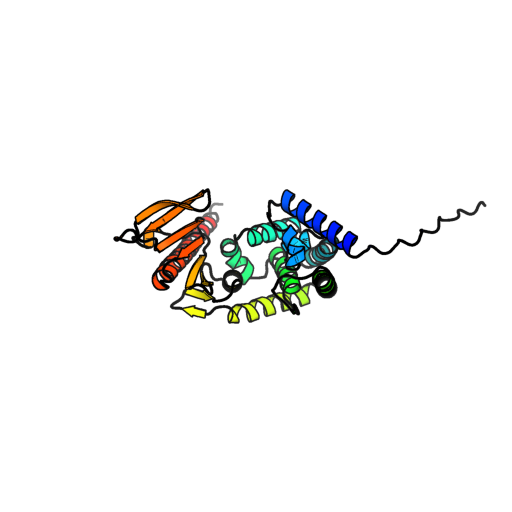VAL A 1 109 ? 6.356 -6.084 -8.330 1.00 96.19 109 VAL A N 1
ATOM 820 C CA . VAL A 1 109 ? 7.576 -5.581 -8.985 1.00 96.19 109 VAL A CA 1
ATOM 821 C C . VAL A 1 109 ? 7.715 -4.073 -8.779 1.00 96.19 109 VAL A C 1
ATOM 823 O O . VAL A 1 109 ? 8.772 -3.615 -8.354 1.00 96.19 109 VAL A O 1
ATOM 826 N N . ALA A 1 110 ? 6.656 -3.296 -9.025 1.00 95.62 110 ALA A N 1
ATOM 827 C CA . ALA A 1 110 ? 6.688 -1.851 -8.800 1.00 95.62 110 ALA A CA 1
ATOM 828 C C . ALA A 1 110 ? 6.949 -1.500 -7.321 1.00 95.62 110 ALA A C 1
ATOM 830 O O . ALA A 1 110 ? 7.733 -0.598 -7.030 1.00 95.62 110 ALA A O 1
ATOM 831 N N . ALA A 1 111 ? 6.340 -2.235 -6.386 1.00 92.19 111 ALA A N 1
ATOM 832 C CA . ALA A 1 111 ? 6.536 -2.039 -4.952 1.00 92.19 111 ALA A CA 1
ATOM 833 C C . ALA A 1 111 ? 7.982 -2.331 -4.512 1.00 92.19 111 ALA A C 1
ATOM 835 O O . ALA A 1 111 ? 8.557 -1.546 -3.760 1.00 92.19 111 ALA A O 1
ATOM 836 N N . GLU A 1 112 ? 8.593 -3.402 -5.024 1.00 91.88 112 GLU A N 1
ATOM 837 C CA . GLU A 1 112 ? 10.004 -3.727 -4.778 1.00 91.88 112 GLU A CA 1
ATOM 838 C C . GLU A 1 112 ? 10.929 -2.644 -5.339 1.00 91.88 112 GLU A C 1
ATOM 840 O O . GLU A 1 112 ? 11.860 -2.208 -4.670 1.00 91.88 112 GLU A O 1
ATOM 845 N N . VAL A 1 113 ? 10.656 -2.140 -6.546 1.00 93.25 113 VAL A N 1
ATOM 846 C CA . VAL A 1 113 ? 11.431 -1.039 -7.137 1.00 93.25 113 VAL A CA 1
ATOM 847 C C . VAL A 1 113 ? 11.371 0.214 -6.256 1.00 93.25 113 VAL A C 1
ATOM 849 O O . VAL A 1 113 ? 12.369 0.931 -6.139 1.00 93.25 113 VAL A O 1
ATOM 852 N N . THR A 1 114 ? 10.237 0.488 -5.605 1.00 89.12 114 THR A N 1
ATOM 853 C CA . THR A 1 114 ? 10.119 1.623 -4.682 1.00 89.12 114 THR A CA 1
ATOM 854 C C . THR A 1 114 ? 11.086 1.485 -3.507 1.00 89.12 114 THR A C 1
ATOM 856 O O . THR A 1 114 ? 11.761 2.461 -3.176 1.00 89.12 114 THR A O 1
ATOM 859 N N . THR A 1 115 ? 11.181 0.304 -2.896 1.00 83.88 115 THR A N 1
ATOM 860 C CA . THR A 1 115 ? 11.820 0.108 -1.582 1.00 83.88 115 THR A CA 1
ATOM 861 C C . THR A 1 115 ? 13.239 -0.461 -1.651 1.00 83.88 115 THR A C 1
ATOM 863 O O . THR A 1 115 ? 14.085 -0.104 -0.830 1.00 83.88 115 THR A O 1
ATOM 866 N N . PHE A 1 116 ? 13.545 -1.316 -2.627 1.00 85.38 116 PHE A N 1
ATOM 867 C CA . PHE A 1 116 ? 14.813 -2.037 -2.687 1.00 85.38 116 PHE A CA 1
ATOM 868 C C . PHE A 1 116 ? 16.001 -1.095 -2.915 1.00 85.38 116 PHE A C 1
ATOM 870 O O . PHE A 1 116 ? 16.077 -0.360 -3.905 1.00 85.38 116 PHE A O 1
ATOM 877 N N . GLY A 1 117 ? 16.954 -1.111 -1.981 1.00 80.62 117 GLY A N 1
ATOM 878 C CA . GLY A 1 117 ? 18.126 -0.235 -2.020 1.00 80.62 117 GLY A CA 1
ATOM 879 C C . GLY A 1 117 ? 17.807 1.252 -1.821 1.00 80.62 117 GLY A C 1
ATOM 880 O O . GLY A 1 117 ? 18.643 2.093 -2.153 1.00 80.62 117 GLY A O 1
ATOM 881 N N . LYS A 1 118 ? 16.614 1.601 -1.314 1.00 80.88 118 LYS A N 1
ATOM 882 C CA . LYS A 1 118 ? 16.281 2.982 -0.949 1.00 80.88 118 LYS A CA 1
ATOM 883 C C . LYS A 1 118 ? 17.022 3.364 0.336 1.00 80.88 118 LYS A C 1
ATOM 885 O O . LYS A 1 118 ? 16.901 2.704 1.361 1.00 80.88 118 LYS A O 1
ATOM 890 N N . GLU A 1 119 ? 17.806 4.438 0.276 1.00 72.50 119 GLU A N 1
ATOM 891 C CA . GLU A 1 119 ? 18.678 4.867 1.384 1.00 72.50 119 GLU A CA 1
ATOM 892 C C . GLU A 1 119 ? 17.940 5.715 2.442 1.00 72.50 119 GLU A C 1
ATOM 894 O O . GLU A 1 119 ? 18.415 5.841 3.570 1.00 72.50 119 GLU A O 1
ATOM 899 N N . LYS A 1 120 ? 16.802 6.336 2.088 1.00 71.69 120 LYS A N 1
ATOM 900 C CA . LYS A 1 120 ? 16.140 7.374 2.898 1.00 71.69 120 LYS A CA 1
ATOM 901 C C . LYS A 1 120 ? 14.616 7.329 2.744 1.00 71.69 120 LYS A C 1
ATOM 903 O O . LYS A 1 120 ? 14.120 7.306 1.622 1.00 71.69 120 LYS A O 1
ATOM 908 N N . GLU A 1 121 ? 13.884 7.399 3.858 1.00 68.00 121 GLU A N 1
ATOM 909 C CA . GLU A 1 121 ? 12.403 7.424 3.893 1.00 68.00 121 GLU A CA 1
ATOM 910 C C . GLU A 1 121 ? 11.807 8.795 4.268 1.00 68.00 121 GLU A C 1
ATOM 912 O O . GLU A 1 121 ? 10.602 8.936 4.456 1.00 68.00 121 GLU A O 1
ATOM 917 N N . THR A 1 122 ? 12.641 9.828 4.393 1.00 76.31 122 THR A N 1
ATOM 918 C CA . THR A 1 122 ? 12.190 11.205 4.648 1.00 76.31 122 THR A CA 1
ATOM 919 C C . THR A 1 122 ? 12.001 11.977 3.347 1.00 76.31 122 THR A C 1
ATOM 921 O O . THR A 1 122 ? 12.412 11.513 2.284 1.00 76.31 122 THR A O 1
ATOM 924 N N . ASP A 1 123 ? 11.491 13.205 3.453 1.00 86.12 123 ASP A N 1
ATOM 925 C CA . ASP A 1 123 ? 11.405 14.107 2.309 1.00 86.12 123 ASP A CA 1
ATOM 926 C C . ASP A 1 123 ? 12.784 14.294 1.627 1.00 86.12 123 ASP A C 1
ATOM 928 O O . ASP A 1 123 ? 13.844 14.394 2.272 1.00 86.12 123 ASP A O 1
ATOM 932 N N . LEU A 1 124 ? 12.745 14.273 0.299 1.00 87.88 124 LEU A N 1
ATOM 933 C CA . LEU A 1 124 ? 13.851 14.378 -0.639 1.00 87.88 124 LEU A CA 1
ATOM 934 C C . LEU A 1 124 ? 13.909 15.804 -1.191 1.00 87.88 124 LEU A C 1
ATOM 936 O O . LEU A 1 124 ? 12.888 16.404 -1.528 1.00 87.88 124 LEU A O 1
ATOM 940 N N . SER A 1 125 ? 15.121 16.323 -1.335 1.00 91.56 125 SER A N 1
ATOM 941 C CA . SER A 1 125 ? 15.407 17.439 -2.233 1.00 91.56 125 SER A CA 1
ATOM 942 C C . SER A 1 125 ? 15.307 17.007 -3.699 1.00 91.56 125 SER A C 1
ATOM 944 O O . SER A 1 125 ? 15.412 15.825 -4.023 1.00 91.56 125 SER A O 1
ATOM 946 N N . ASP A 1 126 ? 15.208 17.974 -4.606 1.00 91.69 126 ASP A N 1
ATOM 947 C CA . ASP A 1 126 ? 15.169 17.752 -6.057 1.00 91.69 126 ASP A CA 1
ATOM 948 C C . ASP A 1 126 ? 16.334 16.888 -6.576 1.00 91.69 126 ASP A C 1
ATOM 950 O O . ASP A 1 126 ? 16.151 15.992 -7.403 1.00 91.69 126 ASP A O 1
ATOM 954 N N . GLN A 1 127 ? 17.547 17.105 -6.059 1.00 91.81 127 GLN A N 1
ATOM 955 C CA . GLN A 1 127 ? 18.715 16.302 -6.432 1.00 91.81 127 GLN A CA 1
ATOM 956 C C . GLN A 1 127 ? 18.632 14.869 -5.895 1.00 91.81 127 GLN A C 1
ATOM 958 O O . GLN A 1 127 ? 18.973 13.927 -6.614 1.00 91.81 127 GLN A O 1
ATOM 963 N N . GLU A 1 128 ? 18.173 14.694 -4.652 1.00 91.88 128 GLU A N 1
ATOM 964 C CA . GLU A 1 128 ? 17.949 13.371 -4.062 1.00 91.88 128 GLU A CA 1
ATOM 965 C C . GLU A 1 128 ? 16.852 12.615 -4.821 1.00 91.88 128 GLU A C 1
ATOM 967 O O . GLU A 1 128 ? 17.033 11.439 -5.130 1.00 91.88 128 GLU A O 1
ATOM 972 N N . PHE A 1 129 ? 15.774 13.296 -5.217 1.00 92.56 129 PHE A N 1
ATOM 973 C CA . PHE A 1 129 ? 14.718 12.733 -6.052 1.00 92.56 129 PHE A CA 1
ATOM 974 C C . PHE A 1 129 ? 15.255 12.261 -7.408 1.00 92.56 129 PHE A C 1
ATOM 976 O O . PHE A 1 129 ? 14.996 11.134 -7.822 1.00 92.56 129 PHE A O 1
ATOM 983 N N . LEU A 1 130 ? 16.062 13.073 -8.098 1.00 93.00 130 LEU A N 1
ATOM 984 C CA . LEU A 1 130 ? 16.652 12.672 -9.379 1.00 93.00 130 LEU A CA 1
ATOM 985 C C . LEU A 1 130 ? 17.675 11.531 -9.239 1.00 93.00 130 LEU A C 1
ATOM 987 O O . LEU A 1 130 ? 17.833 10.743 -10.176 1.00 93.00 130 LEU A O 1
ATOM 991 N N . LYS A 1 131 ? 18.372 11.423 -8.098 1.00 92.50 131 LYS A N 1
ATOM 992 C CA . LYS A 1 131 ? 19.221 10.262 -7.773 1.00 92.50 131 LYS A CA 1
ATOM 993 C C . LYS A 1 131 ? 18.358 9.012 -7.580 1.00 92.50 131 LYS A C 1
ATOM 995 O O . LYS A 1 131 ? 18.662 7.979 -8.174 1.00 92.50 131 LYS A O 1
ATOM 1000 N N . ASP A 1 132 ? 17.277 9.118 -6.812 1.00 92.38 132 ASP A N 1
ATOM 1001 C CA . ASP A 1 132 ? 16.342 8.017 -6.571 1.00 92.38 132 ASP A CA 1
ATOM 1002 C C . ASP A 1 132 ? 15.659 7.555 -7.867 1.00 92.38 132 ASP A C 1
ATOM 1004 O O . ASP A 1 132 ? 15.583 6.362 -8.147 1.00 92.38 132 ASP A O 1
ATOM 1008 N N . LEU A 1 133 ? 15.291 8.491 -8.745 1.00 93.50 133 LEU A N 1
ATOM 1009 C CA . LEU A 1 133 ? 14.733 8.184 -10.059 1.00 93.50 133 LEU A CA 1
ATOM 1010 C C . LEU A 1 133 ? 15.694 7.356 -10.924 1.00 93.50 133 LEU A C 1
ATOM 1012 O O . LEU A 1 133 ? 15.249 6.473 -11.648 1.00 93.50 133 LEU A O 1
ATOM 1016 N N . LYS A 1 134 ? 17.011 7.594 -10.845 1.00 93.81 134 LYS A N 1
ATOM 1017 C CA . LYS A 1 134 ? 18.009 6.763 -11.547 1.00 93.81 134 LYS A CA 1
ATOM 1018 C C . LYS A 1 134 ? 18.099 5.351 -10.963 1.00 93.81 134 LYS A C 1
ATOM 1020 O O . LYS A 1 134 ? 18.269 4.402 -11.723 1.00 93.81 134 LYS A O 1
ATOM 1025 N N . ARG A 1 135 ? 17.978 5.203 -9.638 1.00 94.81 135 ARG A N 1
ATOM 1026 C CA . ARG A 1 135 ? 17.906 3.888 -8.976 1.00 94.81 135 ARG A CA 1
ATOM 1027 C C . ARG A 1 135 ? 16.674 3.119 -9.458 1.00 94.81 135 ARG A C 1
ATOM 1029 O O . ARG A 1 135 ? 16.811 1.985 -9.904 1.00 94.81 135 ARG A O 1
ATOM 1036 N N . ILE A 1 136 ? 15.506 3.763 -9.435 1.00 95.31 136 ILE A N 1
ATOM 1037 C CA . ILE A 1 136 ? 14.241 3.216 -9.950 1.00 95.31 136 ILE A CA 1
ATOM 1038 C C . ILE A 1 136 ? 14.393 2.797 -11.417 1.00 95.31 136 ILE A C 1
ATOM 1040 O O . ILE A 1 136 ? 14.027 1.685 -11.788 1.00 95.31 136 ILE A O 1
ATOM 1044 N N . ASP A 1 137 ? 14.982 3.661 -12.246 1.00 96.06 137 ASP A N 1
ATOM 1045 C CA . ASP A 1 137 ? 15.211 3.396 -13.665 1.00 96.06 137 ASP A CA 1
ATOM 1046 C C . ASP A 1 137 ? 16.087 2.155 -13.903 1.00 96.06 137 ASP A C 1
ATOM 1048 O O . ASP A 1 137 ? 15.778 1.343 -14.783 1.00 96.06 137 ASP A O 1
ATOM 1052 N N . SER A 1 138 ? 17.139 1.988 -13.095 1.00 96.75 138 SER A N 1
ATOM 1053 C CA . SER A 1 138 ? 18.019 0.816 -13.118 1.00 96.75 138 SER A CA 1
ATOM 1054 C C . SER A 1 138 ? 17.267 -0.454 -12.727 1.00 96.75 138 SER A C 1
ATOM 1056 O O . SER A 1 138 ? 17.278 -1.416 -13.487 1.00 96.75 138 SER A O 1
ATOM 1058 N N . LEU A 1 139 ? 16.545 -0.446 -11.603 1.00 96.62 139 LEU A N 1
ATOM 1059 C CA . LEU A 1 139 ? 15.804 -1.621 -11.128 1.00 96.62 139 LEU A CA 1
ATOM 1060 C C . LEU A 1 139 ? 14.689 -2.034 -12.097 1.00 96.62 139 LEU A C 1
ATOM 1062 O O . LEU A 1 139 ? 14.495 -3.221 -12.341 1.00 96.62 139 LEU A O 1
ATOM 1066 N N . LEU A 1 140 ? 13.992 -1.073 -12.713 1.00 97.38 140 LEU A N 1
ATOM 1067 C CA . LEU A 1 140 ? 13.024 -1.371 -13.772 1.00 97.38 140 LEU A CA 1
ATOM 1068 C C . LEU A 1 140 ? 13.697 -1.927 -15.029 1.00 97.38 140 LEU A C 1
ATOM 1070 O O . LEU A 1 140 ? 13.090 -2.716 -15.745 1.00 97.38 140 LEU A O 1
ATOM 1074 N N . THR A 1 141 ? 14.935 -1.528 -15.322 1.00 97.62 141 THR A N 1
ATOM 1075 C CA . THR A 1 141 ? 15.698 -2.109 -16.435 1.00 97.62 141 THR A CA 1
ATOM 1076 C C . THR A 1 141 ? 16.034 -3.569 -16.149 1.00 97.62 141 THR A C 1
ATOM 1078 O O . THR A 1 141 ? 15.813 -4.410 -17.019 1.00 97.62 141 THR A O 1
ATOM 1081 N N . ASP A 1 142 ? 16.469 -3.883 -14.930 1.00 97.00 142 ASP A N 1
ATOM 1082 C CA . ASP A 1 142 ? 16.720 -5.261 -14.494 1.00 97.00 142 ASP A CA 1
ATOM 1083 C C . ASP A 1 142 ? 15.429 -6.095 -14.533 1.00 97.00 142 ASP A C 1
ATOM 1085 O O . ASP A 1 142 ? 15.419 -7.215 -15.046 1.00 97.00 142 ASP A O 1
ATOM 1089 N N . ALA A 1 143 ? 14.312 -5.521 -14.073 1.00 96.94 143 ALA A N 1
ATOM 1090 C CA . ALA A 1 143 ? 13.000 -6.158 -14.134 1.00 96.94 143 ALA A CA 1
ATOM 1091 C C . ALA A 1 143 ? 12.538 -6.420 -15.575 1.00 96.94 143 ALA A C 1
ATOM 1093 O O . ALA A 1 143 ? 11.921 -7.444 -15.836 1.00 96.94 143 ALA A O 1
ATOM 1094 N N . VAL A 1 144 ? 12.851 -5.541 -16.533 1.00 97.62 144 VAL A N 1
ATOM 1095 C CA . VAL A 1 144 ? 12.556 -5.772 -17.959 1.00 97.62 144 VAL A CA 1
ATOM 1096 C C . VAL A 1 144 ? 13.432 -6.884 -18.550 1.00 97.62 144 VAL A C 1
ATOM 1098 O O . VAL A 1 144 ? 12.971 -7.606 -19.433 1.00 97.62 144 VAL A O 1
ATOM 1101 N N . GLN A 1 145 ? 14.680 -7.030 -18.095 1.00 97.50 145 GLN A N 1
ATOM 1102 C CA . GLN A 1 145 ? 15.604 -8.061 -18.588 1.00 97.50 145 GLN A CA 1
ATOM 1103 C C . GLN A 1 145 ? 15.253 -9.469 -18.086 1.00 97.50 145 GLN A C 1
ATOM 1105 O O . GLN A 1 145 ? 15.414 -10.434 -18.831 1.00 97.50 145 GLN A O 1
ATOM 1110 N N . ASP A 1 146 ? 14.754 -9.586 -16.853 1.00 96.69 146 ASP A N 1
ATOM 1111 C CA . ASP A 1 146 ? 14.320 -10.849 -16.241 1.00 96.69 146 ASP A CA 1
ATOM 1112 C C . ASP A 1 146 ? 13.001 -10.667 -15.457 1.00 96.69 146 ASP A C 1
ATOM 1114 O O . ASP A 1 146 ? 13.011 -10.671 -14.225 1.00 96.69 146 ASP A O 1
ATOM 1118 N N . PRO A 1 147 ? 11.838 -10.512 -16.126 1.00 94.88 147 PRO A N 1
ATOM 1119 C CA . PRO A 1 147 ? 10.581 -10.211 -15.433 1.00 94.88 147 PRO A CA 1
ATOM 1120 C C . PRO A 1 147 ? 10.141 -11.302 -14.459 1.00 94.88 147 PRO A C 1
ATOM 1122 O O . PRO A 1 147 ? 9.751 -11.005 -13.332 1.00 94.88 147 PRO A O 1
ATOM 1125 N N . ASN A 1 148 ? 10.230 -12.571 -14.868 1.00 95.19 148 ASN A N 1
ATOM 1126 C CA . ASN A 1 148 ? 9.794 -13.699 -14.042 1.00 95.19 148 ASN A CA 1
ATOM 1127 C C . ASN A 1 148 ? 10.709 -13.901 -12.828 1.00 95.19 148 ASN A C 1
ATOM 1129 O O . ASN A 1 148 ? 10.221 -14.082 -11.707 1.00 95.19 148 ASN A O 1
ATOM 1133 N N . GLY A 1 149 ? 12.032 -13.853 -13.023 1.00 95.56 149 GLY A N 1
ATOM 1134 C CA . GLY A 1 149 ? 12.975 -13.982 -11.919 1.00 95.56 149 GLY A CA 1
ATOM 1135 C C . GLY A 1 149 ? 12.929 -12.772 -10.988 1.00 95.56 149 GLY A C 1
ATOM 1136 O O . GLY A 1 149 ? 12.950 -12.951 -9.770 1.00 95.56 149 GLY A O 1
ATOM 1137 N N . PHE A 1 150 ? 12.780 -11.554 -11.520 1.00 96.44 150 PHE A N 1
ATOM 1138 C CA . PHE A 1 150 ? 12.604 -10.353 -10.704 1.00 96.44 150 PHE A CA 1
ATOM 1139 C C . PHE A 1 150 ? 11.311 -10.413 -9.887 1.00 96.44 150 PHE A C 1
ATOM 1141 O O . PHE A 1 150 ? 11.369 -10.210 -8.681 1.00 96.44 150 PHE A O 1
ATOM 1148 N N . ALA A 1 151 ? 10.166 -10.751 -10.491 1.00 94.25 151 ALA A N 1
ATOM 1149 C CA . ALA A 1 151 ? 8.891 -10.871 -9.777 1.00 94.25 151 ALA A CA 1
ATOM 1150 C C . ALA A 1 151 ? 8.942 -11.926 -8.659 1.00 94.25 151 ALA A C 1
ATOM 1152 O O . ALA A 1 151 ? 8.411 -11.704 -7.571 1.00 94.25 151 ALA A O 1
ATOM 1153 N N . THR A 1 152 ? 9.627 -13.049 -8.901 1.00 93.50 152 THR A N 1
ATOM 1154 C CA . THR A 1 152 ? 9.834 -14.096 -7.889 1.00 93.50 152 THR A CA 1
ATOM 1155 C C . THR A 1 152 ? 10.635 -13.561 -6.701 1.00 93.50 152 THR A C 1
ATOM 1157 O O . THR A 1 152 ? 10.170 -13.645 -5.566 1.00 93.50 152 THR A O 1
ATOM 1160 N N . ARG A 1 153 ? 11.791 -12.929 -6.956 1.00 93.19 153 ARG A N 1
ATOM 1161 C CA . ARG A 1 153 ? 12.633 -12.335 -5.903 1.00 93.19 153 ARG A CA 1
ATOM 1162 C C . ARG A 1 153 ? 11.920 -11.204 -5.162 1.00 93.19 153 ARG A C 1
ATOM 1164 O O . ARG A 1 153 ? 11.959 -11.163 -3.941 1.00 93.19 153 ARG A O 1
ATOM 1171 N N . ALA A 1 154 ? 11.230 -10.327 -5.888 1.00 92.69 154 ALA A N 1
ATOM 1172 C CA . ALA A 1 154 ? 10.445 -9.231 -5.327 1.00 92.69 154 ALA A CA 1
ATOM 1173 C C . ALA A 1 154 ? 9.381 -9.753 -4.354 1.00 92.69 154 ALA A C 1
ATOM 1175 O O . ALA A 1 154 ? 9.231 -9.241 -3.248 1.00 92.69 154 ALA A O 1
ATOM 1176 N N . ARG A 1 155 ? 8.678 -10.829 -4.723 1.00 90.19 155 ARG A N 1
ATOM 1177 C CA . ARG A 1 155 ? 7.713 -11.477 -3.834 1.00 90.19 155 ARG A CA 1
ATOM 1178 C C . ARG A 1 155 ? 8.383 -12.048 -2.584 1.00 90.19 155 ARG A C 1
ATOM 1180 O O . ARG A 1 155 ? 7.870 -11.850 -1.484 1.00 90.19 155 ARG A O 1
ATOM 1187 N N . GLU A 1 156 ? 9.488 -12.770 -2.739 1.00 89.12 156 GLU A N 1
ATOM 1188 C CA . GLU A 1 156 ? 10.223 -13.352 -1.609 1.00 89.12 156 GLU A CA 1
ATOM 1189 C C . GLU A 1 156 ? 10.737 -12.271 -0.651 1.00 89.12 156 GLU A C 1
ATOM 1191 O O . GLU A 1 156 ? 10.550 -12.390 0.563 1.00 89.12 156 GLU A O 1
ATOM 1196 N N . ASN A 1 157 ? 11.303 -11.188 -1.186 1.00 87.94 157 ASN A N 1
ATOM 1197 C CA . ASN A 1 157 ? 11.774 -10.037 -0.420 1.00 87.94 157 ASN A CA 1
ATOM 1198 C C . ASN A 1 157 ? 10.624 -9.340 0.304 1.00 87.94 157 ASN A C 1
ATOM 1200 O O . ASN A 1 157 ? 10.720 -9.080 1.505 1.00 87.94 157 ASN A O 1
ATOM 1204 N N . LEU A 1 158 ? 9.510 -9.088 -0.387 1.00 86.00 158 LEU A N 1
ATOM 1205 C CA . LEU A 1 158 ? 8.336 -8.448 0.198 1.00 86.00 158 LEU A CA 1
ATOM 1206 C C . LEU A 1 158 ? 7.745 -9.296 1.333 1.00 86.00 158 LEU A C 1
ATOM 1208 O O . LEU A 1 158 ? 7.458 -8.763 2.401 1.00 86.00 158 LEU A O 1
ATOM 1212 N N . ILE A 1 159 ? 7.608 -10.615 1.158 1.00 84.88 159 ILE A N 1
ATOM 1213 C CA . ILE A 1 159 ? 7.114 -11.525 2.210 1.00 84.88 159 ILE A CA 1
ATOM 1214 C C . ILE A 1 159 ? 8.099 -11.602 3.383 1.00 84.88 159 ILE A C 1
ATOM 1216 O O . ILE A 1 159 ? 7.685 -11.565 4.538 1.00 84.88 159 ILE A O 1
ATOM 1220 N N . THR A 1 160 ? 9.397 -11.716 3.109 1.00 86.31 160 THR A N 1
ATOM 1221 C CA . THR A 1 160 ? 10.414 -11.855 4.161 1.00 86.31 160 THR A CA 1
ATOM 1222 C C . THR A 1 160 ? 10.515 -10.577 4.986 1.00 86.31 160 THR A C 1
ATOM 1224 O O . THR A 1 160 ? 10.341 -10.619 6.200 1.00 86.31 160 THR A O 1
ATOM 1227 N N . SER A 1 161 ? 10.696 -9.432 4.326 1.00 85.44 161 SER A N 1
ATOM 1228 C CA . SER A 1 161 ? 10.816 -8.133 4.996 1.00 85.44 161 SER A CA 1
ATOM 1229 C C . SER A 1 161 ? 9.537 -7.716 5.719 1.00 85.44 161 SER A C 1
ATOM 1231 O O . SER A 1 161 ? 9.610 -7.036 6.736 1.00 85.44 161 SER A O 1
ATOM 1233 N N . SER A 1 162 ? 8.355 -8.113 5.237 1.00 87.81 162 SER A N 1
ATOM 1234 C CA . SER A 1 162 ? 7.090 -7.787 5.905 1.00 87.81 162 SER A CA 1
ATOM 1235 C C . SER A 1 162 ? 6.873 -8.562 7.202 1.00 87.81 162 SER A C 1
ATOM 1237 O O . SER A 1 162 ? 6.303 -8.005 8.136 1.00 87.81 162 SER A O 1
ATOM 1239 N N . LYS A 1 163 ? 7.344 -9.809 7.309 1.00 87.88 163 LYS A N 1
ATOM 1240 C CA . LYS A 1 163 ? 7.211 -10.600 8.548 1.00 87.88 163 LYS A CA 1
ATOM 1241 C C . LYS A 1 163 ? 7.938 -9.986 9.737 1.00 87.88 163 LYS A C 1
ATOM 1243 O O . LYS A 1 163 ? 7.533 -10.205 10.869 1.00 87.88 163 LYS A O 1
ATOM 1248 N N . GLU A 1 164 ? 8.987 -9.215 9.486 1.00 89.38 164 GLU A N 1
ATOM 1249 C CA . GLU A 1 164 ? 9.747 -8.516 10.526 1.00 89.38 164 GLU A CA 1
ATOM 1250 C C . GLU A 1 164 ? 9.078 -7.201 10.960 1.00 89.38 164 GLU A C 1
ATOM 1252 O O . GLU A 1 164 ? 9.484 -6.587 11.944 1.00 89.38 164 GLU A O 1
ATOM 1257 N N . GLN A 1 165 ? 8.042 -6.755 10.241 1.00 90.19 165 GLN A N 1
ATOM 1258 C CA . GLN A 1 165 ? 7.384 -5.469 10.479 1.00 90.19 165 GLN A CA 1
ATOM 1259 C C . GLN A 1 165 ? 6.178 -5.567 11.413 1.00 90.19 165 GLN A C 1
ATOM 1261 O O . GLN A 1 165 ? 5.605 -4.531 11.751 1.00 90.19 165 GLN A O 1
ATOM 1266 N N . PHE A 1 166 ? 5.763 -6.762 11.830 1.00 94.75 166 PHE A N 1
ATOM 1267 C CA . PHE A 1 166 ? 4.655 -6.945 12.763 1.00 94.75 166 PHE A CA 1
ATOM 1268 C C . PHE A 1 166 ? 4.853 -8.193 13.626 1.00 94.75 166 PHE A C 1
ATOM 1270 O O . PHE A 1 166 ? 5.593 -9.105 13.272 1.00 94.75 166 PHE A O 1
ATOM 1277 N N . GLU A 1 167 ? 4.152 -8.240 14.750 1.00 95.81 167 GLU A N 1
ATOM 1278 C CA . GLU A 1 167 ? 4.068 -9.397 15.641 1.00 95.81 167 GLU A CA 1
ATOM 1279 C C . GLU A 1 167 ? 2.613 -9.853 15.777 1.00 95.81 167 GLU A C 1
ATOM 1281 O O . GLU A 1 167 ? 1.693 -9.082 15.504 1.00 95.81 167 GLU A O 1
ATOM 1286 N N . LEU A 1 168 ? 2.390 -11.103 16.187 1.00 95.94 168 LEU A N 1
ATOM 1287 C CA . LEU A 1 168 ? 1.057 -11.587 16.550 1.00 95.94 168 LEU A CA 1
ATOM 1288 C C . LEU A 1 168 ? 0.865 -11.463 18.063 1.00 95.94 168 LEU A C 1
ATOM 1290 O O . LEU A 1 168 ? 1.576 -12.111 18.827 1.00 95.94 168 LEU A O 1
ATOM 1294 N N . ASP A 1 169 ? -0.126 -10.676 18.471 1.00 95.06 169 ASP A N 1
ATOM 1295 C CA . ASP A 1 169 ? -0.581 -10.524 19.855 1.00 95.06 169 ASP A CA 1
ATOM 1296 C C . ASP A 1 169 ? -1.961 -11.189 19.985 1.00 95.06 169 ASP A C 1
ATOM 1298 O O . ASP A 1 169 ? -2.950 -10.724 19.412 1.00 95.06 169 ASP A O 1
ATOM 1302 N N . ASP A 1 170 ? -1.996 -12.341 20.659 1.00 88.88 170 ASP A N 1
ATOM 1303 C CA . ASP A 1 170 ? -3.160 -13.216 20.870 1.00 88.88 170 ASP A CA 1
ATOM 1304 C C . ASP A 1 170 ? -3.898 -13.751 19.623 1.0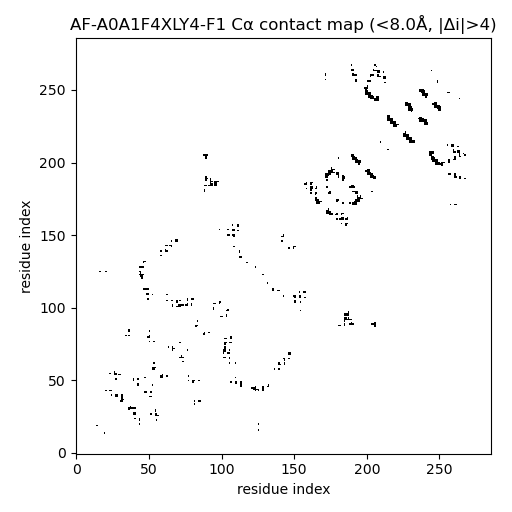0 88.88 170 ASP A C 1
ATOM 1306 O O . ASP A 1 170 ? -4.859 -14.487 19.813 1.00 88.88 170 ASP A O 1
ATOM 1310 N N . ASP A 1 171 ? -3.462 -13.417 18.400 1.00 90.56 171 ASP A N 1
ATOM 1311 C CA . ASP A 1 171 ? -4.026 -13.739 17.059 1.00 90.56 171 ASP A CA 1
ATOM 1312 C C . ASP A 1 171 ? -4.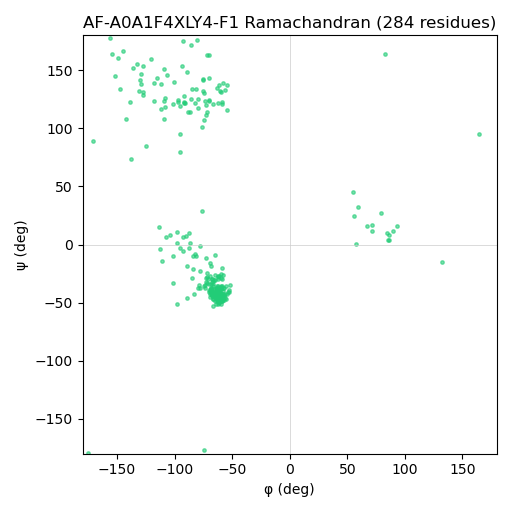120 -12.496 16.156 1.00 90.56 171 ASP A C 1
ATOM 1314 O O . ASP A 1 171 ? -4.261 -12.612 14.935 1.00 90.56 171 ASP A O 1
ATOM 1318 N N . VAL A 1 172 ? -4.009 -11.301 16.736 1.00 95.81 172 VAL A N 1
ATOM 1319 C CA . VAL A 1 172 ? -4.081 -10.033 16.012 1.00 95.81 172 VAL A CA 1
ATOM 1320 C C . VAL A 1 172 ? -2.679 -9.591 15.597 1.00 95.81 172 VAL A C 1
ATOM 1322 O O . VAL A 1 172 ? -1.803 -9.490 16.454 1.00 95.81 172 VAL A O 1
ATOM 1325 N N . PRO A 1 173 ? -2.431 -9.274 14.314 1.00 96.88 173 PRO A N 1
ATOM 1326 C CA . PRO A 1 173 ? -1.162 -8.709 13.911 1.00 96.88 173 PRO A CA 1
ATOM 1327 C C . PRO A 1 173 ? -1.070 -7.234 14.311 1.00 96.88 173 PRO A C 1
ATOM 1329 O O . PRO A 1 173 ? -1.980 -6.433 14.061 1.00 96.88 173 PRO A O 1
ATOM 1332 N N . VAL A 1 174 ? 0.057 -6.876 14.915 1.00 96.94 174 VAL A N 1
ATOM 1333 C CA . VAL A 1 174 ? 0.331 -5.554 15.474 1.00 96.94 174 VAL A CA 1
ATOM 1334 C C . VAL A 1 174 ? 1.690 -5.068 14.989 1.00 96.94 174 VAL A C 1
ATOM 1336 O O . VAL A 1 174 ? 2.675 -5.794 15.047 1.00 96.94 174 VAL A O 1
ATOM 1339 N N . SER A 1 175 ? 1.758 -3.830 14.509 1.00 95.88 175 SER A N 1
ATOM 1340 C CA . SER A 1 175 ? 2.990 -3.213 14.018 1.00 95.88 175 SER A CA 1
ATOM 1341 C C . SER A 1 175 ? 3.217 -1.852 14.656 1.00 95.88 175 SER A C 1
ATOM 1343 O O . SER A 1 175 ? 2.265 -1.130 14.929 1.00 95.88 175 SER A O 1
ATOM 1345 N N . GLY A 1 176 ? 4.479 -1.485 14.870 1.00 92.44 176 GLY A N 1
ATOM 1346 C CA . GLY A 1 176 ? 4.884 -0.124 15.245 1.00 92.44 176 GLY A CA 1
ATOM 1347 C C . GLY A 1 176 ? 5.370 0.723 14.066 1.00 92.44 176 GLY A C 1
ATOM 1348 O O . GLY A 1 176 ? 5.993 1.760 14.280 1.00 92.44 176 GLY A O 1
ATOM 1349 N N . LEU A 1 177 ? 5.172 0.249 12.832 1.00 86.25 177 LEU A N 1
ATOM 1350 C CA . LEU A 1 177 ? 5.656 0.881 11.609 1.00 86.25 177 LEU A CA 1
ATOM 1351 C C . LEU A 1 177 ? 4.476 1.339 10.752 1.00 86.25 177 LEU A C 1
ATOM 1353 O O . LEU A 1 177 ? 3.475 0.633 10.628 1.00 86.25 177 LEU A O 1
ATOM 1357 N N . ASP A 1 178 ? 4.628 2.485 10.088 1.00 78.69 178 ASP A N 1
ATOM 1358 C CA . ASP A 1 178 ? 3.595 3.055 9.213 1.00 78.69 178 ASP A CA 1
ATOM 1359 C C . ASP A 1 178 ? 3.222 2.109 8.052 1.00 78.69 178 ASP A C 1
ATOM 1361 O O . ASP A 1 178 ? 2.081 2.090 7.591 1.00 78.69 178 ASP A O 1
ATOM 1365 N N . SER A 1 179 ? 4.163 1.270 7.605 1.00 82.00 179 SER A N 1
ATOM 1366 C CA . SER A 1 179 ? 3.968 0.233 6.580 1.00 82.00 179 SER A CA 1
ATOM 1367 C C . SER A 1 179 ? 3.256 -1.030 7.087 1.00 82.00 179 SER A C 1
ATOM 1369 O O . SER A 1 179 ? 2.997 -1.948 6.303 1.00 82.00 179 SER A O 1
ATOM 1371 N N . GLY A 1 180 ? 2.908 -1.091 8.377 1.00 89.25 180 GLY A N 1
ATOM 1372 C CA . GLY A 1 180 ? 2.423 -2.292 9.051 1.00 89.25 180 GLY A CA 1
ATOM 1373 C C . GLY A 1 180 ? 1.214 -2.948 8.385 1.00 89.25 180 GLY A C 1
ATOM 1374 O O . GLY A 1 180 ? 1.209 -4.160 8.203 1.00 89.25 180 GLY A O 1
ATOM 1375 N N . PHE A 1 181 ? 0.213 -2.183 7.936 1.00 92.25 181 PHE A N 1
ATOM 1376 C CA . PHE A 1 181 ? -0.964 -2.779 7.284 1.00 92.25 181 PHE A CA 1
ATOM 1377 C C . PHE A 1 181 ? -0.633 -3.510 5.983 1.00 92.25 181 PHE A C 1
ATOM 1379 O O . PHE A 1 181 ? -1.202 -4.570 5.725 1.00 92.25 181 PHE A O 1
ATOM 1386 N N . LEU A 1 182 ? 0.295 -2.982 5.177 1.00 89.69 182 LEU A N 1
ATOM 1387 C CA . LEU A 1 182 ? 0.730 -3.672 3.963 1.00 89.69 182 LEU A CA 1
ATOM 1388 C C . LEU A 1 182 ? 1.485 -4.943 4.309 1.00 89.69 182 LEU A C 1
ATOM 1390 O O . LEU A 1 182 ? 1.207 -5.988 3.723 1.00 89.69 182 LEU A O 1
ATOM 1394 N N . ALA A 1 183 ? 2.374 -4.868 5.297 1.00 90.88 183 ALA A N 1
ATOM 1395 C CA . ALA A 1 183 ? 3.110 -6.028 5.764 1.00 90.88 183 ALA A CA 1
ATOM 1396 C C . ALA A 1 183 ? 2.172 -7.161 6.221 1.00 90.88 183 ALA A C 1
ATOM 1398 O O . ALA A 1 183 ? 2.348 -8.320 5.843 1.00 90.88 183 ALA A O 1
ATOM 1399 N N . MET A 1 184 ? 1.115 -6.817 6.956 1.00 94.94 184 MET A N 1
ATOM 1400 C CA . MET A 1 184 ? 0.095 -7.763 7.409 1.00 94.94 184 MET A CA 1
ATOM 1401 C C . MET A 1 184 ? -0.721 -8.342 6.248 1.00 94.94 184 MET A C 1
ATOM 1403 O O . MET A 1 184 ? -0.904 -9.557 6.170 1.00 94.94 184 MET A O 1
ATOM 1407 N N . ALA A 1 185 ? -1.191 -7.497 5.328 1.00 93.31 185 ALA A N 1
ATOM 1408 C CA . ALA A 1 185 ? -2.013 -7.923 4.197 1.00 93.31 185 ALA A CA 1
ATOM 1409 C C . ALA A 1 185 ? -1.249 -8.829 3.219 1.00 93.31 185 ALA A C 1
ATOM 1411 O O . ALA A 1 185 ? -1.804 -9.818 2.745 1.00 93.31 185 ALA A O 1
ATOM 1412 N N . VAL A 1 186 ? 0.033 -8.546 2.963 1.00 91.69 186 VAL A N 1
ATOM 1413 C CA . VAL A 1 186 ? 0.932 -9.416 2.178 1.00 91.69 186 VAL A CA 1
ATOM 1414 C C . VAL A 1 186 ? 1.118 -10.781 2.842 1.00 91.69 186 VAL A C 1
ATOM 1416 O O . VAL A 1 186 ? 1.291 -11.779 2.153 1.00 91.69 186 VAL A O 1
ATOM 1419 N N . ASN A 1 187 ? 1.034 -10.858 4.170 1.00 91.81 187 ASN A N 1
ATOM 1420 C CA . ASN A 1 187 ? 1.059 -12.128 4.900 1.00 91.81 187 ASN A CA 1
ATOM 1421 C C . ASN A 1 187 ? -0.337 -12.759 5.061 1.00 91.81 187 ASN A C 1
ATOM 1423 O O . ASN A 1 187 ? -0.495 -13.744 5.777 1.00 91.81 187 ASN A O 1
ATOM 1427 N N . GLY A 1 188 ? -1.351 -12.230 4.368 1.00 91.94 188 GLY A N 1
ATOM 1428 C CA . GLY A 1 188 ? -2.696 -12.802 4.300 1.00 91.94 188 GLY A CA 1
ATOM 1429 C C . GLY A 1 188 ? -3.621 -12.398 5.444 1.00 91.94 188 GLY A C 1
ATOM 1430 O O . GLY A 1 188 ? -4.766 -12.852 5.491 1.00 91.94 188 GLY A O 1
ATOM 1431 N N . HIS A 1 189 ? -3.180 -11.523 6.348 1.00 94.44 189 HIS A N 1
ATOM 1432 C CA . HIS A 1 189 ? -4.046 -11.022 7.408 1.00 94.44 189 HIS A CA 1
ATOM 1433 C C . HIS A 1 189 ? -5.130 -10.093 6.847 1.00 94.44 189 HIS A C 1
ATOM 1435 O O . HIS A 1 189 ? -4.906 -9.311 5.922 1.00 94.44 189 HIS A O 1
ATOM 1441 N N . LYS A 1 190 ? -6.331 -10.176 7.426 1.00 94.06 190 LYS A N 1
ATOM 1442 C CA . LYS A 1 190 ? -7.528 -9.434 6.980 1.00 94.06 190 LYS A CA 1
ATOM 1443 C C . LYS A 1 190 ? -7.866 -8.208 7.815 1.00 94.06 190 LYS A C 1
ATOM 1445 O O . LYS A 1 190 ? -8.746 -7.431 7.443 1.00 94.06 190 LYS A O 1
ATOM 1450 N N . ALA A 1 191 ? -7.184 -8.066 8.937 1.00 95.44 191 ALA A N 1
ATOM 1451 C CA . ALA A 1 191 ? -7.240 -6.913 9.804 1.00 95.44 191 ALA A CA 1
ATOM 1452 C C . ALA A 1 191 ? -5.930 -6.824 10.586 1.00 95.44 191 ALA A C 1
ATOM 1454 O O . ALA A 1 191 ? -5.201 -7.815 10.680 1.00 95.44 191 ALA A O 1
ATOM 1455 N N . GLY A 1 192 ? -5.669 -5.670 11.185 1.00 96.31 192 GLY A N 1
ATOM 1456 C CA . GLY A 1 192 ? -4.508 -5.483 12.042 1.00 96.31 192 GLY A CA 1
ATOM 1457 C C . GLY A 1 192 ? -4.468 -4.122 12.713 1.00 96.31 192 GLY A C 1
ATOM 1458 O O . GLY A 1 192 ? -5.372 -3.298 12.537 1.00 96.31 192 GLY A O 1
ATOM 1459 N N . ILE A 1 193 ? -3.412 -3.911 13.498 1.00 97.25 193 ILE A N 1
ATOM 1460 C CA . ILE A 1 193 ? -3.233 -2.720 14.330 1.00 97.25 193 ILE A CA 1
ATOM 1461 C C . ILE A 1 193 ? -1.871 -2.082 14.050 1.00 97.25 193 ILE A C 1
ATOM 1463 O O . ILE A 1 193 ? -0.848 -2.751 14.147 1.00 97.25 193 ILE A O 1
ATOM 1467 N N . VAL A 1 194 ? -1.839 -0.780 13.773 1.00 96.25 194 VAL A N 1
ATOM 1468 C CA . VAL A 1 194 ? -0.600 0.011 13.733 1.00 96.25 194 VAL A CA 1
ATOM 1469 C C . VAL A 1 194 ? -0.557 0.945 14.941 1.00 96.25 194 VAL A C 1
ATOM 1471 O O . VAL A 1 194 ? -1.500 1.694 15.184 1.00 96.25 194 VAL A O 1
ATOM 1474 N N . LYS A 1 195 ? 0.531 0.882 15.707 1.00 95.12 195 LYS A N 1
ATOM 1475 C CA . LYS A 1 195 ? 0.841 1.744 16.852 1.00 95.12 195 LYS A CA 1
ATOM 1476 C C . LYS A 1 195 ? 1.647 2.937 16.351 1.00 95.12 195 LYS A C 1
ATOM 1478 O O . LYS A 1 195 ? 2.723 2.736 15.790 1.00 95.12 195 LYS A O 1
ATOM 1483 N N . ASP A 1 196 ? 1.167 4.159 16.567 1.00 91.31 196 ASP A N 1
ATOM 1484 C CA . ASP A 1 196 ? 2.007 5.334 16.331 1.00 91.31 196 ASP A CA 1
ATOM 1485 C C . ASP A 1 196 ? 2.880 5.678 17.545 1.00 91.31 196 ASP A C 1
ATOM 1487 O O . ASP A 1 196 ? 2.745 5.133 18.643 1.00 91.31 196 ASP A O 1
ATOM 1491 N N . LYS A 1 197 ? 3.796 6.629 17.346 1.00 87.19 197 LYS A N 1
ATOM 1492 C CA . LYS A 1 197 ? 4.708 7.105 18.396 1.00 87.19 197 LYS A CA 1
ATOM 1493 C C . LYS A 1 197 ? 4.009 7.889 19.511 1.00 87.19 197 LYS A C 1
ATOM 1495 O O . LYS A 1 197 ? 4.608 8.076 20.565 1.00 87.19 197 LYS A O 1
ATOM 1500 N N . ALA A 1 198 ? 2.796 8.386 19.273 1.00 86.62 198 ALA A N 1
ATOM 1501 C CA . ALA A 1 198 ? 2.004 9.126 20.249 1.00 86.62 198 ALA A CA 1
ATOM 1502 C C . ALA A 1 198 ? 1.136 8.201 21.125 1.00 86.62 198 ALA A C 1
ATOM 1504 O O . ALA A 1 198 ? 0.478 8.685 22.043 1.00 86.62 198 ALA A O 1
ATOM 1505 N N . GLY A 1 199 ? 1.154 6.888 20.868 1.00 88.94 199 GLY A N 1
ATOM 1506 C CA . GLY A 1 199 ? 0.357 5.897 21.587 1.00 88.94 199 GLY A CA 1
ATOM 1507 C C . GLY A 1 199 ? -1.053 5.708 21.024 1.00 88.94 199 GLY A C 1
ATOM 1508 O O . GLY A 1 199 ? -1.849 4.993 21.628 1.00 88.94 199 GLY A O 1
ATOM 1509 N N . LEU A 1 200 ? -1.372 6.311 19.874 1.00 94.25 200 LEU A N 1
ATOM 1510 C CA . LEU A 1 200 ? -2.619 6.046 19.164 1.00 94.25 200 LEU A CA 1
ATOM 1511 C C . LEU A 1 200 ? -2.536 4.689 18.465 1.00 94.25 200 LEU A C 1
ATOM 1513 O O . LEU A 1 200 ? -1.501 4.310 17.906 1.00 94.25 200 LEU A O 1
ATOM 1517 N N . LEU A 1 201 ? -3.661 3.974 18.455 1.00 96.75 201 LEU A N 1
ATOM 1518 C CA . LEU A 1 201 ? -3.769 2.682 17.784 1.00 96.75 201 LEU A CA 1
ATOM 1519 C C . LEU A 1 201 ? -4.698 2.805 16.582 1.00 96.75 201 LEU A C 1
ATOM 1521 O O . LEU A 1 201 ? -5.893 3.070 16.718 1.00 96.75 201 LEU A O 1
ATOM 1525 N N . PHE A 1 202 ? -4.156 2.581 15.396 1.00 96.12 202 PHE A N 1
ATOM 1526 C CA . PHE A 1 202 ? -4.901 2.558 14.148 1.00 96.12 202 PHE A CA 1
ATOM 1527 C C . PHE A 1 202 ? -5.342 1.129 13.870 1.00 96.12 202 PHE A C 1
ATOM 1529 O O . PHE A 1 202 ? -4.507 0.237 13.757 1.00 96.12 202 PHE A O 1
ATOM 1536 N N . VAL A 1 203 ? -6.646 0.906 13.735 1.00 96.06 203 VAL A N 1
ATOM 1537 C CA . VAL A 1 203 ? -7.213 -0.413 13.439 1.00 96.06 203 VAL A CA 1
ATOM 1538 C C . VAL A 1 203 ? -7.748 -0.414 12.019 1.00 96.06 203 VAL A C 1
ATOM 1540 O O . VAL A 1 203 ? -8.596 0.413 11.672 1.00 96.06 203 VAL A O 1
ATOM 1543 N N . GLY A 1 204 ? -7.254 -1.345 11.207 1.00 94.06 204 GLY A N 1
ATOM 1544 C CA . GLY A 1 204 ? -7.662 -1.520 9.818 1.00 94.06 204 GLY A CA 1
ATOM 1545 C C . GLY A 1 204 ? -8.295 -2.887 9.580 1.00 94.06 204 GLY A C 1
ATOM 1546 O O . GLY A 1 204 ? -7.801 -3.889 10.089 1.00 94.06 204 GLY A O 1
ATOM 1547 N N . ALA A 1 205 ? -9.366 -2.921 8.792 1.00 94.25 205 ALA A N 1
ATOM 1548 C CA . ALA A 1 205 ? -9.959 -4.114 8.189 1.00 94.25 205 ALA A CA 1
ATOM 1549 C C . ALA A 1 205 ? -10.746 -3.715 6.926 1.00 94.25 205 ALA A C 1
ATOM 1551 O O . ALA A 1 205 ? -10.874 -2.530 6.617 1.00 94.25 205 ALA A O 1
ATOM 1552 N N . ASN A 1 206 ? -11.325 -4.681 6.204 1.00 90.31 206 ASN A N 1
ATOM 1553 C CA . ASN A 1 206 ? -12.287 -4.351 5.143 1.00 90.31 206 ASN A CA 1
ATOM 1554 C C . ASN A 1 206 ? -13.532 -3.654 5.725 1.00 90.31 206 ASN A C 1
ATOM 1556 O O . ASN A 1 206 ? -14.025 -2.665 5.188 1.00 90.31 206 ASN A O 1
ATOM 1560 N N . GLU A 1 207 ? -14.001 -4.141 6.872 1.00 90.94 207 GLU A N 1
ATOM 1561 C CA . GLU A 1 207 ? -15.063 -3.521 7.653 1.00 90.94 207 GLU A CA 1
ATOM 1562 C C . GLU A 1 207 ? -14.886 -3.871 9.133 1.00 90.94 207 GLU A C 1
ATOM 1564 O O . GLU A 1 207 ? -14.449 -4.974 9.462 1.00 90.94 207 GLU A O 1
ATOM 1569 N N . LEU A 1 208 ? -15.220 -2.941 10.024 1.00 91.94 208 LEU A N 1
ATOM 1570 C CA . LEU A 1 208 ? -15.150 -3.120 11.471 1.00 91.94 208 LEU A CA 1
ATOM 1571 C C . LEU A 1 208 ? -16.558 -3.142 12.073 1.00 91.94 208 LEU A C 1
ATOM 1573 O O . LEU A 1 208 ? -17.412 -2.326 11.721 1.00 91.94 208 LEU A O 1
ATOM 1577 N N . ASN A 1 209 ? -16.794 -4.045 13.027 1.00 92.19 209 ASN A N 1
ATOM 1578 C CA . ASN A 1 209 ? -18.025 -4.053 13.810 1.00 92.19 209 ASN A CA 1
ATOM 1579 C C . ASN A 1 209 ? -17.814 -3.291 15.125 1.00 92.19 209 ASN A C 1
ATOM 1581 O O . ASN A 1 209 ? -17.377 -3.852 16.132 1.00 92.19 209 ASN A O 1
ATOM 1585 N N . TYR A 1 210 ? -18.175 -2.013 15.116 1.00 91.56 210 TYR A N 1
ATOM 1586 C CA . TYR A 1 210 ? -18.055 -1.137 16.278 1.00 91.56 210 TYR A CA 1
ATOM 1587 C C . TYR A 1 210 ? -19.068 -1.442 17.389 1.00 91.56 210 TYR A C 1
ATOM 1589 O O . TYR A 1 210 ? -18.786 -1.162 18.550 1.00 91.56 210 TYR A O 1
ATOM 1597 N N . GLU A 1 211 ? -20.214 -2.053 17.073 1.00 87.81 211 GLU A N 1
ATOM 1598 C CA . GLU A 1 211 ? -21.204 -2.456 18.087 1.00 87.81 211 GLU A CA 1
ATOM 1599 C C . GLU A 1 211 ? -20.617 -3.493 19.047 1.00 87.81 211 GLU A C 1
ATOM 1601 O O . GLU A 1 211 ? -20.963 -3.525 20.227 1.00 87.81 211 GLU A O 1
ATOM 1606 N N . SER A 1 212 ? -19.646 -4.285 18.572 1.00 87.44 212 SER A N 1
ATOM 1607 C CA . SER A 1 212 ? -18.927 -5.251 19.402 1.00 87.44 212 SER A CA 1
ATOM 1608 C C . SER A 1 212 ? -18.215 -4.612 20.596 1.00 87.44 212 SER A C 1
ATOM 1610 O O . SER A 1 212 ? -17.923 -5.310 21.565 1.00 87.44 212 SER A O 1
ATOM 1612 N N . LEU A 1 213 ? -17.951 -3.303 20.571 1.00 90.44 213 LEU A N 1
ATOM 1613 C CA . LEU A 1 213 ? -17.301 -2.600 21.670 1.00 90.44 213 LEU A CA 1
ATOM 1614 C C . LEU A 1 213 ? -18.207 -2.429 22.891 1.00 90.44 213 LEU A C 1
ATOM 1616 O O . LEU A 1 213 ? -17.685 -2.410 23.999 1.00 90.44 213 LEU A O 1
ATOM 1620 N N . GLY A 1 214 ? -19.531 -2.369 22.708 1.00 90.81 214 GLY A N 1
ATOM 1621 C CA . GLY A 1 214 ? -20.465 -2.008 23.782 1.00 90.81 214 GLY A CA 1
ATOM 1622 C C . GLY A 1 214 ? -20.405 -0.526 24.173 1.00 90.81 214 GLY A C 1
ATOM 1623 O O . GLY A 1 214 ? -20.881 -0.158 25.239 1.00 90.81 214 GLY A O 1
ATOM 1624 N N . LEU A 1 215 ? -19.812 0.317 23.324 1.00 93.56 215 LEU A N 1
ATOM 1625 C CA . LEU A 1 215 ? -19.685 1.759 23.531 1.00 93.56 215 LEU A CA 1
ATOM 1626 C C . LEU A 1 215 ? -20.835 2.519 22.869 1.00 93.56 215 LEU A C 1
ATOM 1628 O O . LEU A 1 215 ? -21.391 2.083 21.855 1.00 93.56 215 LEU A O 1
ATOM 1632 N N . ARG A 1 216 ? -21.155 3.699 23.402 1.00 95.38 216 ARG A N 1
ATOM 1633 C CA . ARG A 1 216 ? -22.197 4.570 22.849 1.00 95.38 216 ARG A CA 1
ATOM 1634 C C . ARG A 1 216 ? -21.642 5.379 21.680 1.00 95.38 216 ARG A C 1
ATOM 1636 O O . ARG A 1 216 ? -20.569 5.960 21.788 1.00 95.38 216 ARG A O 1
ATOM 1643 N N . ALA A 1 217 ? -22.373 5.443 20.570 1.00 96.00 217 ALA A N 1
ATOM 1644 C CA . ALA A 1 217 ? -21.985 6.259 19.422 1.00 96.00 217 ALA A CA 1
ATOM 1645 C C . ALA A 1 217 ? -22.452 7.716 19.587 1.00 96.00 217 ALA A C 1
ATOM 1647 O O . ALA A 1 217 ? -23.617 7.972 19.891 1.00 96.00 217 ALA A O 1
ATOM 1648 N N . GLU A 1 218 ? -21.561 8.663 19.315 1.00 96.00 218 GLU A N 1
ATOM 1649 C CA . GLU A 1 218 ? -21.833 10.097 19.248 1.00 96.00 218 GLU A CA 1
ATOM 1650 C C . GLU A 1 218 ? -21.284 10.674 17.943 1.00 96.00 218 GLU A C 1
ATOM 1652 O O . GLU A 1 218 ? -20.182 10.341 17.515 1.00 96.00 218 GLU A O 1
ATOM 1657 N N . VAL A 1 219 ? -22.041 11.555 17.290 1.00 95.19 219 VAL A N 1
ATOM 1658 C CA . VAL A 1 219 ? -21.562 12.279 16.107 1.00 95.19 219 VAL A CA 1
ATOM 1659 C C . VAL A 1 219 ? -21.072 13.652 16.554 1.00 95.19 219 VAL A C 1
ATOM 1661 O O . VAL A 1 219 ? -21.830 14.405 17.163 1.00 95.19 219 VAL A O 1
ATOM 1664 N N . LYS A 1 220 ? -19.806 13.958 16.265 1.00 93.88 220 LYS A N 1
ATOM 1665 C CA . LYS A 1 220 ? -19.136 15.207 16.647 1.00 93.88 220 LYS A CA 1
ATOM 1666 C C . LYS A 1 220 ? -18.504 15.865 15.422 1.00 93.88 220 LYS A C 1
ATOM 1668 O O . LYS A 1 220 ? -18.135 15.192 14.458 1.00 93.88 220 LYS A O 1
ATOM 1673 N N . GLU A 1 221 ? -18.353 17.183 15.474 1.00 93.44 221 GLU A N 1
ATOM 1674 C CA . GLU A 1 221 ? -17.549 17.923 14.502 1.00 93.44 221 GLU A CA 1
ATOM 1675 C C . GLU A 1 221 ? -16.056 17.684 14.784 1.00 93.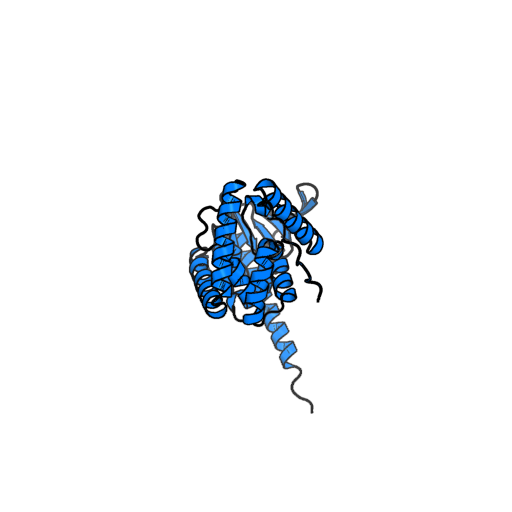44 221 GLU A C 1
ATOM 1677 O O . GLU A 1 221 ? -15.609 17.772 15.924 1.00 93.44 221 GLU A O 1
ATOM 1682 N N . ASP A 1 222 ? -15.294 17.335 13.749 1.00 88.19 222 ASP A N 1
ATOM 1683 C CA . ASP A 1 222 ? -13.848 17.130 13.793 1.00 88.19 222 ASP A CA 1
ATOM 1684 C C . ASP A 1 222 ? -13.212 17.649 12.498 1.00 88.19 222 ASP A C 1
ATOM 1686 O O . ASP A 1 222 ? -13.323 17.026 11.441 1.00 88.19 222 ASP A O 1
ATOM 1690 N N . ARG A 1 223 ? -12.492 18.774 12.584 1.00 84.31 223 ARG A N 1
ATOM 1691 C CA . ARG A 1 223 ? -11.715 19.368 11.474 1.00 84.31 223 ARG A CA 1
ATOM 1692 C C . ARG A 1 223 ? -12.546 19.636 10.208 1.00 84.31 223 ARG A C 1
ATOM 1694 O O . ARG A 1 223 ? -12.115 19.346 9.093 1.00 84.31 223 ARG A O 1
ATOM 1701 N N . GLY A 1 224 ? -13.732 20.202 10.377 1.00 83.50 224 GLY A N 1
ATOM 1702 C CA . GLY A 1 224 ? -14.654 20.608 9.320 1.00 83.50 224 GLY A CA 1
ATOM 1703 C C . GLY A 1 224 ? -15.567 19.495 8.802 1.00 83.50 224 GLY A C 1
ATOM 1704 O O . GLY A 1 224 ? -16.230 19.687 7.784 1.00 83.50 224 GLY A O 1
ATOM 1705 N N . ARG A 1 225 ? -15.612 18.330 9.460 1.00 85.75 225 ARG A N 1
ATOM 1706 C CA . ARG A 1 225 ? -16.469 17.197 9.072 1.00 85.75 225 ARG A CA 1
ATOM 1707 C C . ARG A 1 225 ? -17.154 16.568 10.280 1.00 85.75 225 ARG A C 1
ATOM 1709 O O . ARG A 1 225 ? -16.626 16.589 11.383 1.00 85.75 225 ARG A O 1
ATOM 1716 N N . GLN A 1 226 ? -18.323 15.978 10.053 1.00 92.00 226 GLN A N 1
ATOM 1717 C CA . GLN A 1 226 ? -19.016 15.178 11.062 1.00 92.00 226 GLN A CA 1
ATOM 1718 C C . GLN A 1 226 ? -18.395 13.779 11.114 1.00 92.00 226 GLN A C 1
ATOM 1720 O O . GLN A 1 226 ? -18.294 13.106 10.087 1.00 92.00 226 GLN A O 1
ATOM 1725 N N . VAL A 1 227 ? -17.967 13.354 12.300 1.00 93.38 227 VAL A N 1
ATOM 1726 C CA . VAL A 1 227 ? -17.284 12.079 12.545 1.00 93.38 227 VAL A CA 1
ATOM 1727 C C . VAL A 1 227 ? -17.966 11.359 13.703 1.00 93.38 227 VAL A C 1
ATOM 1729 O O . VAL A 1 227 ? -18.387 11.984 14.674 1.00 93.38 227 VAL A O 1
ATOM 1732 N N . THR A 1 228 ? -18.086 10.036 13.607 1.00 95.56 228 THR A N 1
ATOM 1733 C CA . THR A 1 228 ? -18.619 9.215 14.699 1.00 95.56 228 THR A CA 1
ATOM 1734 C C . THR A 1 228 ? -17.508 8.847 15.678 1.00 95.56 228 THR A C 1
ATOM 1736 O O . THR A 1 228 ? -16.500 8.249 15.294 1.00 95.56 228 THR A O 1
ATOM 1739 N N . PHE A 1 229 ? -17.732 9.162 16.945 1.00 96.88 229 PHE A N 1
ATOM 1740 C CA . PHE A 1 229 ? -16.942 8.724 18.083 1.00 96.88 229 PHE A CA 1
ATOM 1741 C C . PHE A 1 229 ? -17.727 7.677 18.872 1.00 96.88 229 PHE A C 1
ATOM 1743 O O . PHE A 1 229 ? -18.952 7.730 18.946 1.00 96.88 229 PHE A O 1
ATOM 1750 N N . TYR A 1 230 ? -17.020 6.713 19.440 1.00 96.62 230 TYR A N 1
ATOM 1751 C CA . TYR A 1 230 ? -17.554 5.747 20.385 1.00 96.62 230 TYR A CA 1
ATOM 1752 C C . TYR A 1 230 ? -16.992 6.097 21.755 1.00 96.62 230 TYR A C 1
ATOM 1754 O O . TYR A 1 230 ? -15.770 6.103 21.936 1.00 96.62 230 TYR A O 1
ATOM 1762 N N . VAL A 1 231 ? -17.895 6.429 22.672 1.00 96.31 231 VAL A N 1
ATOM 1763 C CA . VAL A 1 231 ? -17.583 6.964 23.997 1.00 96.31 231 VAL A CA 1
ATOM 1764 C C . VAL A 1 231 ? -17.873 5.946 25.092 1.00 96.31 231 VAL A C 1
ATOM 1766 O O . VAL A 1 231 ? -18.754 5.091 24.934 1.00 96.31 231 VAL A O 1
ATOM 1769 N N . ASP A 1 232 ? -17.127 6.041 26.190 1.00 94.19 232 ASP A N 1
ATOM 1770 C CA . ASP A 1 232 ? -17.381 5.269 27.409 1.00 94.19 232 ASP A CA 1
ATOM 1771 C C . ASP A 1 232 ? -18.596 5.805 28.197 1.00 94.19 232 ASP A C 1
ATOM 1773 O O . ASP A 1 232 ? -19.310 6.716 27.759 1.00 94.19 232 ASP A O 1
ATOM 1777 N N . GLU A 1 233 ? -18.868 5.204 29.358 1.00 92.50 233 GLU A N 1
ATOM 1778 C CA . GLU A 1 233 ? -19.987 5.586 30.232 1.00 92.50 233 GLU A CA 1
ATOM 1779 C C . GLU A 1 233 ? -19.840 7.004 30.809 1.00 92.50 233 GLU A C 1
ATOM 1781 O O . GLU A 1 233 ? -20.842 7.663 31.086 1.00 92.50 233 GLU A O 1
ATOM 1786 N N . GLU A 1 234 ? -18.605 7.490 30.943 1.00 93.00 234 GLU A N 1
ATOM 1787 C CA . GLU A 1 234 ? -18.273 8.829 31.438 1.00 93.00 234 GLU A CA 1
ATOM 1788 C C . GLU A 1 234 ? -18.338 9.894 30.326 1.00 93.00 234 GLU A C 1
ATOM 1790 O O . GLU A 1 234 ? -18.326 11.093 30.606 1.00 93.00 234 GLU A O 1
ATOM 1795 N N . GLY A 1 235 ? -18.467 9.469 29.064 1.00 92.19 235 GLY A N 1
ATOM 1796 C CA . GLY A 1 235 ? -18.527 10.337 27.890 1.00 92.19 235 GLY A CA 1
ATOM 1797 C C . GLY A 1 235 ? -17.164 10.659 27.274 1.00 92.19 235 GLY A C 1
ATOM 1798 O O . GLY A 1 235 ? -17.090 11.535 26.407 1.00 92.19 235 GLY A O 1
ATOM 1799 N N . ASN A 1 236 ? -16.096 9.966 27.679 1.00 94.50 236 ASN A N 1
ATOM 1800 C CA . ASN A 1 236 ? -14.769 10.140 27.099 1.00 94.50 236 ASN A CA 1
ATOM 1801 C C . ASN A 1 236 ? -14.689 9.477 25.718 1.00 94.50 236 ASN A C 1
ATOM 1803 O O . ASN A 1 236 ? -15.210 8.383 25.498 1.00 94.50 236 ASN A O 1
ATOM 1807 N N . ASP A 1 237 ? -13.991 10.122 24.783 1.00 95.38 237 ASP A N 1
ATOM 1808 C CA . ASP A 1 237 ? -13.777 9.597 23.434 1.00 95.38 237 ASP A CA 1
ATOM 1809 C C . ASP A 1 237 ? -12.780 8.430 23.436 1.00 95.38 237 ASP A C 1
ATOM 1811 O O . ASP A 1 237 ? -11.582 8.622 23.640 1.00 95.38 237 ASP A O 1
ATOM 1815 N N . VAL A 1 238 ? -13.265 7.217 23.153 1.00 96.50 238 VAL A N 1
ATOM 1816 C CA . VAL A 1 238 ? -12.437 5.998 23.137 1.00 96.50 238 VAL A CA 1
ATOM 1817 C C . VAL A 1 238 ? -12.017 5.639 21.717 1.00 96.50 238 VAL A C 1
ATOM 1819 O O . VAL A 1 238 ? -10.834 5.433 21.450 1.00 96.50 238 VAL A O 1
ATOM 1822 N N . VAL A 1 239 ? -12.970 5.572 20.782 1.00 96.94 239 VAL A N 1
ATOM 1823 C CA . VAL A 1 239 ? -12.697 5.201 19.384 1.00 96.94 239 VAL A CA 1
ATOM 1824 C C . VAL A 1 239 ? -13.270 6.232 18.431 1.00 96.94 239 VAL A C 1
ATOM 1826 O O . VAL A 1 239 ? -14.449 6.557 18.477 1.00 96.94 239 VAL A O 1
ATOM 1829 N N . LYS A 1 240 ? -12.457 6.681 17.483 1.00 95.88 240 LYS A N 1
ATOM 1830 C CA . LYS A 1 240 ? -12.874 7.519 16.362 1.00 95.88 240 LYS A CA 1
ATOM 1831 C C . LYS A 1 240 ? -13.020 6.675 15.101 1.00 95.88 240 LYS A C 1
ATOM 1833 O O . LYS A 1 240 ? -12.049 6.079 14.634 1.00 95.88 240 LYS A O 1
ATOM 1838 N N . LYS A 1 241 ? -14.214 6.651 14.508 1.00 94.38 241 LYS A N 1
ATOM 1839 C CA . LYS A 1 241 ? -14.474 5.997 13.217 1.00 94.38 241 LYS A CA 1
ATOM 1840 C C . LYS A 1 241 ? -14.180 6.962 12.077 1.00 94.38 241 LYS A C 1
ATOM 1842 O O . LYS A 1 241 ? -14.887 7.949 11.908 1.00 94.38 241 LYS A O 1
ATOM 1847 N N . LEU A 1 242 ? -13.166 6.658 11.269 1.00 87.06 242 LEU A N 1
ATOM 1848 C CA . LEU A 1 242 ? -12.841 7.449 10.079 1.00 87.06 242 LEU A CA 1
ATOM 1849 C C . LEU A 1 242 ? -13.597 6.947 8.846 1.00 87.06 242 LEU A C 1
ATOM 1851 O O . LEU A 1 242 ? -14.200 7.744 8.134 1.00 87.06 242 LEU A O 1
ATOM 1855 N N . TYR A 1 243 ? -13.601 5.630 8.636 1.00 83.50 243 TYR A N 1
ATOM 1856 C CA . TYR A 1 243 ? -14.296 4.937 7.545 1.00 83.50 243 TYR A CA 1
ATOM 1857 C C . TYR A 1 243 ? -14.819 3.585 8.059 1.00 83.50 243 TYR A C 1
ATOM 1859 O O . TYR A 1 243 ? -14.392 3.160 9.131 1.00 83.50 243 TYR A O 1
ATOM 1867 N N . PRO A 1 244 ? -15.714 2.872 7.344 1.00 86.62 244 PRO A N 1
ATOM 1868 C CA . PRO A 1 244 ? -16.259 1.593 7.818 1.00 86.62 244 PRO A CA 1
ATOM 1869 C C . PRO A 1 244 ? -15.210 0.559 8.257 1.00 86.62 244 PRO A C 1
ATOM 1871 O O . PRO A 1 244 ? -15.452 -0.176 9.208 1.00 86.62 244 PRO A O 1
ATOM 1874 N N . GLY A 1 245 ? -14.050 0.523 7.595 1.00 89.81 245 GLY A N 1
ATOM 1875 C CA . GLY A 1 245 ? -12.938 -0.381 7.899 1.00 89.81 245 GLY A CA 1
ATOM 1876 C C . GLY A 1 245 ? -11.751 0.261 8.623 1.00 89.81 245 GLY A C 1
ATOM 1877 O O . GLY A 1 245 ? -10.712 -0.380 8.745 1.00 89.81 245 GLY A O 1
ATOM 1878 N N . PHE A 1 246 ? -11.856 1.519 9.069 1.00 92.25 246 PHE A N 1
ATOM 1879 C CA . PHE A 1 246 ? -10.715 2.237 9.643 1.00 92.25 246 PHE A CA 1
ATOM 1880 C C . PHE A 1 246 ? -11.087 3.054 10.878 1.00 92.25 246 PHE A C 1
ATOM 1882 O O . PHE A 1 246 ? -11.943 3.948 10.834 1.00 92.25 246 PHE A O 1
ATOM 1889 N N . ALA A 1 247 ? -10.411 2.757 11.985 1.00 94.88 247 ALA A N 1
ATOM 1890 C CA . ALA A 1 247 ? -10.644 3.369 13.283 1.00 94.88 247 ALA A CA 1
ATOM 1891 C C . ALA A 1 247 ? -9.339 3.822 13.943 1.00 94.88 247 ALA A C 1
ATOM 1893 O O . ALA A 1 247 ? -8.275 3.266 13.680 1.00 94.88 247 ALA A O 1
ATOM 1894 N N . ILE A 1 248 ? -9.448 4.802 14.838 1.00 96.12 248 ILE A N 1
ATOM 1895 C CA . ILE A 1 248 ? -8.376 5.202 15.751 1.00 96.12 248 ILE A CA 1
ATOM 1896 C C . ILE A 1 248 ? -8.870 4.972 17.176 1.00 96.12 248 ILE A C 1
ATOM 1898 O O . ILE A 1 248 ? -9.903 5.524 17.551 1.00 96.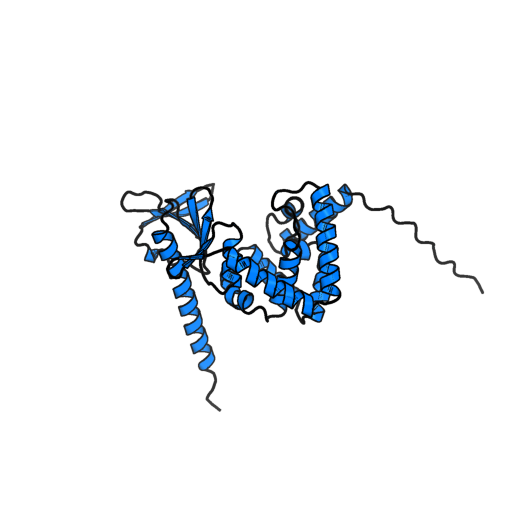12 248 ILE A O 1
ATOM 1902 N N . VAL A 1 249 ? -8.145 4.184 17.964 1.00 97.00 249 VAL A N 1
ATOM 1903 C CA . VAL A 1 249 ? -8.351 4.058 19.410 1.00 97.00 249 VAL A CA 1
ATOM 1904 C C . VAL A 1 249 ? -7.504 5.128 20.093 1.00 97.00 249 VAL A C 1
ATOM 1906 O O . VAL A 1 249 ? -6.278 5.132 19.984 1.00 97.00 249 VAL A O 1
ATOM 1909 N N . LEU A 1 250 ? -8.184 6.083 20.725 1.00 95.25 250 LEU A N 1
ATOM 1910 C CA . LEU A 1 250 ? -7.615 7.346 21.196 1.00 95.25 250 LEU A CA 1
ATOM 1911 C C . LEU A 1 250 ? -6.972 7.234 22.579 1.00 95.25 250 LEU A C 1
ATOM 1913 O O . LEU A 1 250 ? -6.032 7.962 22.876 1.00 95.25 250 LEU A O 1
ATOM 1917 N N . ASN A 1 251 ? -7.466 6.321 23.414 1.00 90.88 251 ASN A N 1
ATOM 1918 C CA . ASN A 1 251 ? -6.978 6.108 24.777 1.00 90.88 251 ASN A CA 1
ATOM 1919 C C . ASN A 1 251 ? -5.782 5.138 24.858 1.00 90.88 251 ASN A C 1
ATOM 1921 O O . ASN A 1 251 ? -5.319 4.841 25.955 1.00 90.88 251 ASN A O 1
ATOM 1925 N N . GLY A 1 252 ? -5.301 4.624 23.719 1.00 92.50 252 GLY A N 1
ATOM 1926 C CA . GLY A 1 252 ? -4.185 3.675 23.659 1.00 92.50 252 GLY A CA 1
ATOM 1927 C C . GLY A 1 252 ? -4.508 2.267 24.173 1.00 92.50 252 GLY A C 1
ATOM 1928 O O . GLY A 1 252 ? -3.593 1.466 24.357 1.00 92.50 252 GLY A O 1
ATOM 1929 N N . ASP A 1 253 ? -5.785 1.943 24.404 1.00 95.12 253 ASP A N 1
ATOM 1930 C CA . ASP A 1 253 ? -6.192 0.635 24.915 1.00 95.12 253 ASP A CA 1
ATOM 1931 C C . ASP A 1 253 ? -6.085 -0.447 23.826 1.00 95.12 253 ASP A C 1
ATOM 1933 O O . ASP A 1 253 ? -6.879 -0.519 22.878 1.00 95.12 253 AS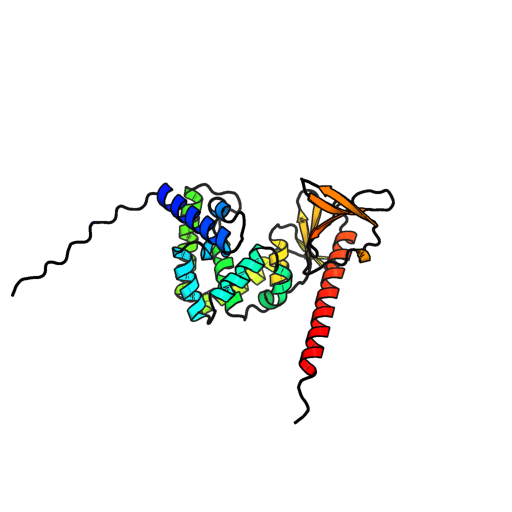P A O 1
ATOM 1937 N N . LEU A 1 254 ? -5.080 -1.312 23.976 1.00 95.62 254 LEU A N 1
ATOM 1938 C CA . LEU A 1 254 ? -4.809 -2.388 23.032 1.00 95.62 254 LEU A CA 1
ATOM 1939 C C . LEU A 1 254 ? -5.905 -3.457 23.025 1.00 95.62 254 LEU A C 1
ATOM 1941 O O . LEU A 1 254 ? -6.154 -4.040 21.972 1.00 95.62 254 LEU A O 1
ATOM 1945 N N . GLU A 1 255 ? -6.607 -3.693 24.133 1.00 95.94 255 GLU A N 1
ATOM 1946 C CA . GLU A 1 255 ? -7.701 -4.667 24.167 1.00 95.94 255 GLU A CA 1
ATOM 1947 C C . GLU A 1 255 ? -8.904 -4.176 23.360 1.00 95.94 255 GLU A C 1
ATOM 1949 O O . GLU A 1 255 ? -9.501 -4.943 22.597 1.00 95.94 255 GLU A O 1
ATOM 1954 N N . VAL A 1 256 ? -9.212 -2.877 23.432 1.00 96.06 256 VAL A N 1
ATOM 1955 C CA . VAL A 1 256 ? -10.225 -2.250 22.566 1.00 96.06 256 VAL A CA 1
ATOM 1956 C C . VAL A 1 256 ? -9.833 -2.390 21.093 1.00 96.06 256 VAL A C 1
ATOM 1958 O O . VAL A 1 256 ? -10.658 -2.793 20.263 1.00 96.06 256 VAL A O 1
ATOM 1961 N N . ALA A 1 257 ? -8.567 -2.123 20.760 1.00 97.06 257 ALA A N 1
ATOM 1962 C CA . ALA A 1 257 ? -8.061 -2.260 19.397 1.00 97.06 257 ALA A CA 1
ATOM 1963 C C . ALA A 1 257 ? -8.115 -3.716 18.893 1.00 97.06 257 ALA A C 1
ATOM 1965 O O . ALA A 1 257 ? -8.609 -3.967 17.788 1.00 97.06 257 ALA A O 1
ATOM 1966 N N . LYS A 1 258 ? -7.690 -4.691 19.713 1.00 96.94 258 LYS A N 1
ATOM 1967 C CA . LYS A 1 258 ? -7.750 -6.130 19.400 1.00 96.94 258 LYS A CA 1
ATOM 1968 C C . LYS A 1 258 ? -9.189 -6.598 19.199 1.00 96.94 258 LYS A C 1
ATOM 1970 O O . LYS A 1 258 ? -9.473 -7.319 18.241 1.00 96.94 258 LYS A O 1
ATOM 1975 N N . LYS A 1 259 ? -10.130 -6.144 20.034 1.00 95.94 259 LYS A N 1
ATOM 1976 C CA . LYS A 1 259 ? -11.561 -6.464 19.896 1.00 95.94 259 LYS A CA 1
ATOM 1977 C C . LYS A 1 259 ? -12.117 -6.013 18.542 1.00 95.94 259 LYS A C 1
ATOM 1979 O O . LYS A 1 259 ? -12.803 -6.795 17.878 1.00 95.94 259 LYS A O 1
ATOM 1984 N N . LEU A 1 260 ? -11.775 -4.799 18.102 1.00 95.12 260 LEU A N 1
ATOM 1985 C CA . LEU A 1 260 ? -12.139 -4.296 16.774 1.00 95.12 260 LEU A CA 1
ATOM 1986 C C . LEU A 1 260 ? -11.484 -5.100 15.651 1.00 95.12 260 LEU A C 1
ATOM 1988 O O . LEU A 1 260 ? -12.190 -5.523 14.735 1.00 95.12 260 LEU A O 1
ATOM 1992 N N . ALA A 1 261 ? -10.175 -5.350 15.721 1.00 95.69 261 ALA A N 1
ATOM 1993 C CA . ALA A 1 261 ? -9.458 -6.097 14.688 1.00 95.69 261 ALA A CA 1
ATOM 1994 C C . ALA A 1 261 ? -10.051 -7.506 14.498 1.00 95.69 261 ALA A C 1
ATOM 1996 O O . ALA A 1 261 ? -10.407 -7.881 13.379 1.00 95.69 261 ALA A O 1
ATOM 1997 N N . ARG A 1 262 ? -10.295 -8.240 15.594 1.00 95.50 262 ARG A N 1
ATOM 1998 C CA . ARG A 1 262 ? -10.977 -9.550 15.576 1.00 95.50 262 ARG A CA 1
ATOM 1999 C C . ARG A 1 262 ? -12.375 -9.479 14.975 1.00 95.50 262 ARG A C 1
ATOM 2001 O O . ARG A 1 262 ? -12.826 -10.412 14.312 1.00 95.50 262 ARG A O 1
ATOM 2008 N N . SER A 1 263 ? -13.091 -8.379 15.205 1.00 93.50 263 SER A N 1
ATOM 2009 C CA . SER A 1 263 ? -14.402 -8.169 14.590 1.00 93.50 263 SER A CA 1
ATOM 2010 C C . SER A 1 263 ? -14.311 -8.106 13.059 1.00 93.50 263 SER A C 1
ATOM 2012 O O . SER A 1 263 ? -15.135 -8.723 12.383 1.00 93.50 263 SER A O 1
ATOM 2014 N N . GLY A 1 264 ? -13.272 -7.454 12.527 1.00 89.62 264 GLY A N 1
ATOM 2015 C CA . GLY A 1 264 ? -13.011 -7.387 11.091 1.00 89.62 264 GLY A CA 1
ATOM 2016 C C . GLY A 1 264 ? -12.575 -8.727 10.499 1.00 89.62 264 GLY A C 1
ATOM 2017 O O . GLY A 1 264 ? -13.063 -9.113 9.438 1.00 89.62 264 GLY A O 1
ATOM 2018 N N . MET A 1 265 ? -11.735 -9.484 11.214 1.00 88.25 265 MET A N 1
ATOM 2019 C CA . MET A 1 265 ? -11.319 -10.831 10.796 1.00 88.25 265 MET A CA 1
ATOM 2020 C C . MET A 1 265 ? -12.511 -11.783 10.651 1.00 88.25 265 MET A C 1
ATOM 2022 O O . MET A 1 265 ? -12.701 -12.370 9.588 1.00 88.25 265 MET A O 1
ATOM 2026 N N . ARG A 1 266 ? -13.373 -11.868 11.674 1.00 87.12 266 ARG A N 1
ATOM 2027 C CA . ARG A 1 266 ? -14.565 -12.737 11.646 1.00 87.12 266 ARG A CA 1
ATOM 2028 C C . ARG A 1 266 ? -15.521 -12.389 10.511 1.00 87.12 266 ARG A C 1
ATOM 2030 O O . ARG A 1 266 ? -16.119 -13.272 9.901 1.00 87.12 266 ARG A O 1
ATOM 2037 N N . LYS A 1 267 ? -15.676 -11.097 10.214 1.00 78.00 267 LYS A N 1
ATOM 2038 C CA . LYS A 1 267 ? -16.524 -10.654 9.107 1.00 78.00 267 LYS A CA 1
ATOM 2039 C C . LYS A 1 267 ? -15.963 -11.106 7.756 1.00 78.00 267 LYS A C 1
ATOM 2041 O O . LYS A 1 267 ? -16.712 -11.640 6.943 1.00 78.00 267 LYS A O 1
ATOM 2046 N N . ALA A 1 268 ? -14.648 -10.995 7.559 1.00 75.06 268 ALA A N 1
ATOM 2047 C CA . ALA A 1 268 ? -13.987 -11.491 6.353 1.00 75.06 268 ALA A CA 1
ATOM 2048 C C . ALA A 1 268 ? -14.150 -13.016 6.172 1.00 75.06 268 ALA A C 1
ATOM 2050 O O . ALA A 1 268 ? -14.371 -13.487 5.055 1.00 75.06 268 ALA A O 1
ATOM 2051 N N . GLU A 1 269 ? -14.090 -13.790 7.259 1.00 78.06 269 GLU A N 1
ATOM 2052 C CA . GLU A 1 269 ? -14.338 -15.239 7.233 1.00 78.06 269 GLU A CA 1
ATOM 2053 C C . GLU A 1 269 ? -15.790 -15.577 6.869 1.00 78.06 269 GLU A C 1
ATOM 2055 O O . GLU A 1 269 ? -16.037 -16.443 6.025 1.00 78.06 269 GLU A O 1
ATOM 2060 N N . SER A 1 270 ? -16.754 -14.859 7.454 1.00 72.75 270 SER A N 1
ATOM 2061 C CA . SER A 1 270 ? -18.180 -15.026 7.157 1.00 72.75 270 SER A CA 1
ATOM 2062 C C . SER A 1 270 ? -18.497 -14.736 5.685 1.00 72.75 270 SER A C 1
ATOM 2064 O O . SER A 1 270 ? -19.187 -15.523 5.032 1.00 72.75 270 SER A O 1
ATOM 2066 N N . ASP A 1 271 ? -17.954 -13.649 5.132 1.00 71.56 271 ASP A N 1
ATOM 2067 C CA . ASP A 1 271 ? -18.144 -13.277 3.725 1.00 71.56 271 ASP A CA 1
ATOM 2068 C C . ASP A 1 271 ? -17.559 -14.331 2.770 1.00 71.56 271 ASP A C 1
ATOM 2070 O O . ASP A 1 271 ? -18.137 -14.624 1.717 1.00 71.56 271 ASP A O 1
ATOM 2074 N N . ARG A 1 272 ? -16.429 -14.945 3.147 1.00 68.44 272 ARG A N 1
ATOM 2075 C CA . ARG A 1 272 ? -15.800 -16.028 2.382 1.00 68.44 272 ARG A CA 1
ATOM 2076 C C . ARG A 1 272 ? -16.668 -17.285 2.358 1.00 68.44 272 ARG A C 1
ATOM 2078 O O . ARG A 1 272 ? -16.850 -17.869 1.290 1.00 68.44 272 ARG A O 1
ATOM 2085 N N . LEU A 1 273 ? -17.219 -17.689 3.504 1.00 69.69 273 LEU A N 1
ATOM 2086 C CA . LEU A 1 273 ? -18.111 -18.849 3.596 1.00 69.69 273 LEU A CA 1
ATOM 2087 C C . LEU A 1 273 ? -19.379 -18.644 2.762 1.00 69.69 273 LEU A C 1
ATOM 2089 O O . LEU A 1 273 ? -19.757 -19.529 1.997 1.00 69.69 273 LEU A O 1
ATOM 2093 N N . PHE A 1 274 ? -19.994 -17.462 2.831 1.00 63.00 274 PHE A N 1
ATOM 2094 C CA . PHE A 1 274 ? -21.229 -17.180 2.098 1.00 63.00 274 PHE A CA 1
ATOM 2095 C C . PHE A 1 274 ? -21.032 -17.203 0.571 1.00 63.00 274 PHE A C 1
ATOM 2097 O O . PHE A 1 274 ? -21.847 -17.770 -0.158 1.00 63.00 274 PHE A O 1
ATOM 2104 N N . ARG A 1 275 ? -19.908 -16.663 0.075 1.00 59.91 275 ARG A N 1
ATOM 2105 C CA . ARG A 1 275 ? -19.545 -16.718 -1.356 1.00 59.91 275 ARG A CA 1
ATOM 2106 C C . ARG A 1 275 ? -19.145 -18.122 -1.824 1.00 59.91 275 ARG A C 1
ATOM 2108 O O . ARG A 1 275 ? -19.363 -18.461 -2.983 1.00 59.91 275 ARG A O 1
ATOM 2115 N N . GLY A 1 276 ? -18.589 -18.950 -0.940 1.00 51.31 276 GLY A N 1
ATOM 2116 C CA . GLY A 1 276 ? -18.283 -20.352 -1.241 1.00 51.31 276 GLY A CA 1
ATOM 2117 C C . GLY A 1 276 ? -19.534 -21.213 -1.451 1.00 51.31 276 GLY A C 1
ATOM 2118 O O . GLY A 1 276 ? -19.527 -22.117 -2.283 1.00 51.31 276 GLY A O 1
ATOM 2119 N N . VAL A 1 277 ? -20.630 -20.904 -0.751 1.00 48.62 277 VAL A N 1
ATOM 2120 C CA . VAL A 1 277 ? -21.904 -21.637 -0.867 1.00 48.62 277 VAL A CA 1
ATOM 2121 C C . VAL A 1 277 ? -22.690 -21.230 -2.122 1.00 48.62 277 VAL A C 1
ATOM 2123 O O . VAL A 1 277 ? -23.297 -22.085 -2.771 1.00 48.62 277 VAL A O 1
ATOM 2126 N N . SER A 1 278 ? -22.632 -19.959 -2.541 1.00 45.25 278 SER A N 1
ATOM 2127 C CA . SER A 1 278 ? -23.301 -19.518 -3.777 1.00 45.25 278 SER A CA 1
ATOM 2128 C C . SER A 1 278 ? -22.650 -20.074 -5.052 1.00 45.25 278 SER A C 1
ATOM 2130 O O . SER A 1 278 ? -23.349 -20.290 -6.039 1.00 45.25 278 SER A O 1
ATOM 2132 N N . GLY A 1 279 ? -21.347 -20.384 -5.027 1.00 39.66 279 GLY A N 1
ATOM 2133 C CA . GLY A 1 279 ? -20.638 -21.038 -6.137 1.00 39.66 279 GLY A CA 1
ATOM 2134 C C . GLY A 1 279 ? -20.876 -22.551 -6.252 1.00 39.66 279 GLY A C 1
ATOM 2135 O O . GLY A 1 279 ? -20.751 -23.111 -7.336 1.00 39.66 279 GLY A O 1
ATOM 2136 N N . ALA A 1 280 ? -21.267 -23.220 -5.163 1.00 43.03 280 ALA A N 1
ATOM 2137 C CA . ALA A 1 280 ? -21.563 -24.658 -5.161 1.00 43.03 280 ALA A CA 1
ATOM 2138 C C . ALA A 1 280 ? -22.982 -24.995 -5.666 1.00 43.03 280 ALA A C 1
ATOM 2140 O O . ALA A 1 280 ? -23.298 -26.161 -5.886 1.00 43.03 280 ALA A O 1
ATOM 2141 N N . SER A 1 281 ? -23.833 -23.985 -5.877 1.00 41.22 281 SER A N 1
ATOM 2142 C CA . SER A 1 281 ? -25.254 -24.163 -6.213 1.00 41.22 281 SER A CA 1
ATOM 2143 C C . SER A 1 281 ? -25.554 -24.195 -7.723 1.00 41.22 281 SER A C 1
ATOM 2145 O O . SER A 1 281 ? -26.719 -24.218 -8.100 1.00 41.22 281 SER A O 1
ATOM 2147 N N . GLN A 1 282 ? -24.537 -24.202 -8.598 1.00 40.66 282 GLN A N 1
ATOM 2148 C CA . GLN A 1 282 ? -24.716 -24.250 -10.064 1.00 40.66 282 GLN A CA 1
ATOM 2149 C C . GLN A 1 282 ? -24.225 -25.544 -10.736 1.00 40.66 282 GLN A C 1
ATOM 2151 O O . GLN A 1 282 ? -24.115 -25.596 -11.956 1.00 40.66 282 GLN A O 1
ATOM 2156 N N . ILE A 1 283 ? -23.971 -26.620 -9.984 1.00 47.84 283 ILE A N 1
ATOM 2157 C CA . ILE A 1 283 ? -23.657 -27.929 -10.580 1.00 47.84 283 ILE A CA 1
ATOM 2158 C C . ILE A 1 283 ? -24.625 -28.980 -10.044 1.00 47.84 283 ILE A C 1
ATOM 2160 O O . ILE A 1 283 ? -24.322 -29.673 -9.074 1.00 47.84 283 ILE A O 1
ATOM 2164 N N . LYS A 1 284 ? -25.796 -29.061 -10.686 1.00 40.72 284 LYS A N 1
ATOM 2165 C CA . LYS A 1 284 ? -26.544 -30.281 -11.047 1.00 40.72 284 LYS A CA 1
ATOM 2166 C C . LYS A 1 284 ? -27.979 -29.903 -11.402 1.00 40.72 284 LYS A C 1
ATOM 2168 O O . LYS A 1 284 ? -28.819 -29.813 -10.520 1.00 40.72 284 LYS A O 1
ATOM 2173 N N . GLU A 1 285 ? -28.218 -29.723 -12.692 1.00 36.22 285 GLU A N 1
ATOM 2174 C CA . GLU A 1 285 ? -29.399 -30.221 -13.402 1.00 36.22 285 GLU A CA 1
ATOM 2175 C C . GLU A 1 285 ? -29.148 -29.983 -14.894 1.00 36.22 285 GLU A C 1
ATOM 2177 O O . GLU A 1 285 ? -29.369 -28.887 -15.394 1.00 36.22 285 GLU A O 1
ATOM 2182 N N . GLU A 1 286 ? -28.529 -30.979 -15.536 1.00 35.88 286 GLU A N 1
ATOM 2183 C CA . GLU A 1 286 ? -28.837 -31.514 -16.876 1.00 35.88 286 GLU A CA 1
ATOM 2184 C C . GLU A 1 286 ? -27.937 -32.728 -17.163 1.00 35.88 286 GLU A C 1
ATOM 2186 O O . GLU A 1 286 ? -26.704 -32.638 -16.946 1.00 35.88 286 GLU A O 1
#

Secondary structure (DSSP, 8-state):
-----PPPPPPPPPPPHHHHHHHHHHHHHHHHHHHT-TTGGGHHHH---HHHHHHSHHHHHHHHHHHHHHT--HHHHHHHHHHHHTT-HHHHHHHHHH--SHHHHHHHHHHHHHHTT----SPPPHHHHHHHHHHHHHHHHHHHHSHHHHHHHHHHHHHHHHHTT-EEETTEEEESSTTHHHHHHHTT-SEEEEE-TTS-EEEEESS--GGGG-PEEEEEEETTEEEEEEE-TT--EEEEEEETTEEEESS--HHHHHHHHHHHHHHHHHHHHHHHHHHGGGS---